Protein AF-0000000072477687 (afdb_homodimer)

InterPro domains:
  IPR013926 CGI121/TPRKB [PF08617] (35-185)
  IPR013926 CGI121/TPRKB [PTHR15840] (6-182)
  IPR036504 CGI121/TPRKB superfamily [G3DSA:3.30.2380.10] (5-187)
  IPR036504 CGI121/TPRKB superfamily [SSF143870] (11-162)

Secondary structure (DSSP, 8-state):
--SEEEEE-TT-TTEEEEEEEE-S--HHHHHHHHHHHHTT----EEEESTT---HHHHHHHHHHHHHHHHHT---SSSHHHHHHHHHSSSS-HHHHHHHHB--TT---EEEEEEEETTS-HHHHHHHHHHHTTTPPPB---HHHHHHHS-HHHHHHHHTGGGSTT--S--HHHHHHHHHHHHHHHH-/--SEEEEE-TT-TTEEEEEEEE-S--HHHHHHHHHHHHTT----EEEESTT---HHHHHHHHHHHHHHHHHT---SSSHHHHHHHHHSSSS-HHHHHHHHB--TT---EEEEEEEETTS-HHHHHHHHHHHTTTPPPB---HHHHHHHS-HHHHHHHHTGGGSTT--S--HHHHHHHHHHHHHHHH-

Foldseek 3Di:
DALWDKDADPVARQKIKIKFKDAQQALVLLVQLLVCVVVVVDLKQKWFLQQQLFPVLLVQLLVVLVVCVVVVNQDDPGSNLSSLCLLALANDSVVSCVHIPGDSVGRMMMIMDMDGHPDDPVVVLVVVCVSRPNGGTHHDDGNVSNVNYPVVVNCVRLVCVPVPPDPVPDSVVSSVSSNVSNVVRVD/DALWDKDADPVARQKIKIKFKDAQQALVLLVQLLVCVVVVVDLKQKWFLQQQLFPVLLVQLLVVLVVCVVVVNQDDPGSNLSSLCLLALANDSVVSCVHIPGDSVGRMMMIMDMDGHPDDPVVVLVVVCVSRVNGGTHHDDGNVSNVNYPVVVNCVRLVCVPVPPDPPPDSVVSSVSSNVSNVVRVD

Solvent-accessible surface area (backbone atoms only — not comparable to full-atom values): 20167 Å² total; per-residue (Å²): 126,72,42,52,46,76,48,77,37,87,92,44,70,52,39,38,35,41,37,36,33,34,66,80,48,52,59,71,42,49,52,51,34,48,52,38,51,74,70,60,75,54,75,58,25,59,26,32,42,50,73,38,47,36,63,63,52,52,50,49,13,49,50,51,34,52,50,24,55,75,69,71,60,58,84,46,95,43,70,33,53,26,28,34,32,47,65,27,42,46,86,47,53,68,58,16,43,67,68,33,31,69,52,81,89,47,40,35,38,37,39,37,38,81,38,48,71,90,58,59,70,67,59,50,52,52,51,53,22,54,54,49,73,60,47,70,54,36,71,85,49,65,70,53,28,48,72,60,24,42,61,71,57,41,35,60,73,50,52,46,80,73,52,82,85,65,71,77,84,31,62,67,57,50,42,40,50,49,50,26,32,24,37,70,55,56,101,126,73,42,52,44,78,47,75,36,88,92,44,70,53,39,36,36,41,38,36,32,34,66,81,48,52,58,69,41,51,52,52,33,47,51,37,52,74,69,58,74,53,74,57,24,58,26,34,42,49,71,39,49,35,65,63,53,52,50,49,13,49,49,51,36,53,51,23,55,76,68,69,60,58,85,45,95,43,73,33,54,25,29,34,31,48,66,28,41,47,86,48,53,69,59,18,44,67,69,33,30,69,49,82,89,46,40,35,37,37,36,38,38,80,36,47,71,89,58,61,68,67,60,51,52,52,52,52,22,55,54,50,72,61,49,72,55,37,72,86,51,63,70,54,26,47,73,61,25,42,62,71,58,41,35,58,72,50,52,46,78,74,54,81,85,65,72,76,84,32,62,68,56,49,42,40,49,49,51,24,34,22,37,69,53,56,103

Sequence (374 aa):
MPPYLTLRFPQYPQWTAVVAKFTSVPSSVLEQATQRVFAGETTLGVLNTTLLVSTRQLEYAIYKTVQNEEFGTRKAKTLATEIFANLSPDKNIGEALRRFGLNTDCDQVVTVALVREGDSVDDQYQKMAELLGGLQPVEIVESEWWSHADMKKVRKVYKLNDAVGLDYDDQKKVTDLVIGACIMRTAMPPYLTLRFPQYPQWTAVVAKFTSVPSSVLEQATQRVFAGETTLGVLNTTLLVSTRQLEYAIYKTVQNEEFGTRKAKTLATEIFANLSPDKNIGEALRRFGLNTDCDQVVTVALVREGDSVDDQYQKMAELLGGLQPVEIVESEWWSHADMKKVRKVYKLNDAVGLDYDDQKKVTDLVIGACIMRTA

Nearest PDB structures (foldseek):
  4xah-assembly1_A  TM=8.873E-01  e=4.509E-13  Saccharomyces cerevisiae S288C
  4ww9-assembly1_B  TM=8.741E-01  e=9.519E-13  Saccharomyces cerevisiae S288C
  4ww7-assembly1_B  TM=8.770E-01  e=1.791E-12  Saccharomyces cerevisiae S288C
  7sza-assembly1_B  TM=8.337E-01  e=6.343E-12  Homo sapiens
  8k20-assembly1_C  TM=8.660E-01  e=2.362E-09  Arabidopsis thaliana

Organism: Diutina rugosa (NCBI:txid5481)

Radius of gyration: 21.09 Å; Cα contacts (8 Å, |Δi|>4): 617; chains: 2; bounding box: 38×62×48 Å

Structure (mmCIF, N/CA/C/O backbone):
data_AF-0000000072477687-model_v1
#
loop_
_entity.id
_entity.type
_entity.pdbx_description
1 polymer 'EKC/KEOPS complex subunit CGI121'
#
loop_
_atom_site.group_PDB
_atom_site.id
_atom_site.type_symbol
_atom_site.label_atom_id
_atom_site.label_alt_id
_atom_site.label_comp_id
_atom_site.label_asym_id
_atom_site.label_entity_id
_atom_site.label_seq_id
_atom_site.pdbx_PDB_ins_code
_atom_site.Cartn_x
_atom_site.Cartn_y
_atom_site.Cartn_z
_atom_site.occupancy
_atom_site.B_iso_or_equiv
_atom_site.auth_seq_id
_atom_site.auth_comp_id
_atom_site.auth_asym_id
_atom_site.auth_atom_id
_atom_site.pdbx_PDB_model_num
ATOM 1 N N . MET A 1 1 ? -6.07 -0.128 23.734 1 51.12 1 MET A N 1
ATOM 2 C CA . MET A 1 1 ? -5.094 -0.038 22.656 1 51.12 1 MET A CA 1
ATOM 3 C C . MET A 1 1 ? -4.707 1.413 22.391 1 51.12 1 MET A C 1
ATOM 5 O O . MET A 1 1 ? -5.523 2.32 22.562 1 51.12 1 MET A O 1
ATOM 9 N N . PRO A 1 2 ? -3.441 1.653 22.422 1 66.69 2 PRO A N 1
ATOM 10 C CA . PRO A 1 2 ? -3.07 3.064 22.297 1 66.69 2 PRO A CA 1
ATOM 11 C C . PRO A 1 2 ? -3.672 3.729 21.062 1 66.69 2 PRO A C 1
ATOM 13 O O . PRO A 1 2 ? -3.832 3.08 20.031 1 66.69 2 PRO A O 1
ATOM 16 N N . PRO A 1 3 ? -4.211 4.91 21.266 1 84.12 3 PRO A N 1
ATOM 17 C CA . PRO A 1 3 ? -4.934 5.613 20.203 1 84.12 3 PRO A CA 1
ATOM 18 C C . PRO A 1 3 ? -4.023 6.059 19.062 1 84.12 3 PRO A C 1
ATOM 20 O O . PRO A 1 3 ? -4.062 7.219 18.656 1 84.12 3 PRO A O 1
ATOM 23 N N . TYR A 1 4 ? -2.949 5.145 18.828 1 86.94 4 TYR A N 1
ATOM 24 C CA . TYR A 1 4 ? -2.104 5.418 17.672 1 86.94 4 TYR A CA 1
ATOM 25 C C . TYR A 1 4 ? -1.936 4.168 16.812 1 86.94 4 TYR A C 1
ATOM 27 O O . TYR A 1 4 ? -2.248 3.059 17.25 1 86.94 4 TYR A O 1
ATOM 35 N N . LEU A 1 5 ? -1.587 4.453 15.586 1 89.81 5 LEU A N 1
ATOM 36 C CA . LEU A 1 5 ? -1.389 3.387 14.609 1 89.81 5 LEU A CA 1
ATOM 37 C C . LEU A 1 5 ? 0.097 3.123 14.383 1 89.81 5 LEU A C 1
ATOM 39 O O . LEU A 1 5 ? 0.887 4.062 14.266 1 89.81 5 LEU A O 1
ATOM 43 N N . THR A 1 6 ? 0.465 1.85 14.492 1 89.69 6 THR A N 1
ATOM 44 C CA . THR A 1 6 ? 1.83 1.458 14.156 1 89.69 6 THR A CA 1
ATOM 45 C C . THR A 1 6 ? 1.875 0.744 12.805 1 89.69 6 THR A C 1
ATOM 47 O O . THR A 1 6 ? 1.135 -0.215 12.586 1 89.69 6 THR A O 1
ATOM 50 N N . LEU A 1 7 ? 2.664 1.245 11.898 1 91.19 7 LEU A N 1
ATOM 51 C CA . LEU A 1 7 ? 2.84 0.661 10.57 1 91.19 7 LEU A CA 1
ATOM 52 C C . LEU A 1 7 ? 4.199 -0.021 10.453 1 91.19 7 LEU A C 1
ATOM 54 O O . LEU A 1 7 ? 5.219 0.547 10.852 1 91.19 7 LEU A O 1
ATOM 58 N N . ARG A 1 8 ? 4.148 -1.227 9.984 1 88.12 8 ARG A N 1
ATOM 59 C CA . ARG A 1 8 ? 5.359 -1.987 9.703 1 88.12 8 ARG A CA 1
ATOM 60 C C . ARG A 1 8 ? 5.477 -2.299 8.211 1 88.12 8 ARG A C 1
ATOM 62 O O . ARG A 1 8 ? 4.465 -2.363 7.504 1 88.12 8 ARG A O 1
ATOM 69 N N . PHE A 1 9 ? 6.691 -2.447 7.77 1 88.25 9 PHE A N 1
ATOM 70 C CA . PHE A 1 9 ? 6.98 -2.66 6.359 1 88.25 9 PHE A CA 1
ATOM 71 C C . PHE A 1 9 ? 7.801 -3.93 6.16 1 88.25 9 PHE A C 1
ATOM 73 O O . PHE A 1 9 ? 9.008 -3.941 6.414 1 88.25 9 PHE A O 1
ATOM 80 N N . PRO A 1 10 ? 7.203 -4.938 5.656 1 82.44 10 PRO A N 1
ATOM 81 C CA . PRO A 1 10 ? 7.906 -6.211 5.492 1 82.44 10 PRO A CA 1
ATOM 82 C C . PRO A 1 10 ? 9.211 -6.07 4.711 1 82.44 10 PRO A C 1
ATOM 84 O O . PRO A 1 10 ? 10.188 -6.758 5.008 1 82.44 10 PRO A O 1
ATOM 87 N N . GLN A 1 11 ? 9.266 -5.223 3.717 1 84.62 11 GLN A N 1
ATOM 88 C CA . GLN A 1 11 ? 10.453 -5.047 2.883 1 84.62 11 GLN A CA 1
ATOM 89 C C . GLN A 1 11 ? 11.516 -4.227 3.605 1 84.62 11 GLN A C 1
ATOM 91 O O . GLN A 1 11 ? 12.688 -4.254 3.229 1 84.62 11 GLN A O 1
ATOM 96 N N . TYR A 1 12 ? 11.078 -3.506 4.566 1 90.5 12 TYR A N 1
ATOM 97 C CA . TYR A 1 12 ? 11.984 -2.652 5.332 1 90.5 12 TYR A CA 1
ATOM 98 C C . TYR A 1 12 ? 11.727 -2.795 6.828 1 90.5 12 TYR A C 1
ATOM 100 O O . TYR A 1 12 ? 11.344 -1.832 7.492 1 90.5 12 TYR A O 1
ATOM 108 N N . PRO A 1 13 ? 12.094 -3.947 7.406 1 88 13 PRO A N 1
ATOM 109 C CA . PRO A 1 13 ? 11.719 -4.266 8.781 1 88 13 PRO A CA 1
ATOM 110 C C . PRO A 1 13 ? 12.43 -3.377 9.805 1 88 13 PRO A C 1
ATOM 112 O O . PRO A 1 13 ? 12.039 -3.338 10.977 1 88 13 PRO A O 1
ATOM 115 N N . GLN A 1 14 ? 13.469 -2.686 9.375 1 92.88 14 GLN A N 1
ATOM 116 C CA . GLN A 1 14 ? 14.203 -1.819 10.297 1 92.88 14 GLN A CA 1
ATOM 117 C C . GLN A 1 14 ? 13.43 -0.526 10.555 1 92.88 14 GLN A C 1
ATOM 119 O O . GLN A 1 14 ? 13.781 0.235 11.461 1 92.88 14 GLN A O 1
ATOM 124 N N . TRP A 1 15 ? 12.422 -0.307 9.773 1 93.5 15 TRP A N 1
ATOM 125 C CA . TRP A 1 15 ? 11.648 0.923 9.914 1 93.5 15 TRP A CA 1
ATOM 126 C C . TRP A 1 15 ? 10.289 0.641 10.531 1 93.5 15 TRP A C 1
ATOM 128 O O . TRP A 1 15 ? 9.672 -0.388 10.242 1 93.5 15 TRP A O 1
ATOM 138 N N . THR A 1 16 ? 9.852 1.52 11.359 1 93.44 16 THR A N 1
ATOM 139 C CA . THR A 1 16 ? 8.5 1.546 11.914 1 93.44 16 THR A CA 1
ATOM 140 C C . THR A 1 16 ? 7.93 2.961 11.875 1 93.44 16 THR A C 1
ATOM 142 O O . THR A 1 16 ? 8.648 3.93 12.148 1 93.44 16 THR A O 1
ATOM 145 N N . ALA A 1 17 ? 6.688 3.068 11.5 1 95.12 17 ALA A N 1
ATOM 146 C CA . ALA A 1 17 ? 6.027 4.371 11.539 1 95.12 17 ALA A CA 1
ATOM 147 C C . ALA A 1 17 ? 4.938 4.402 12.609 1 95.12 17 ALA A C 1
ATOM 149 O O . ALA A 1 17 ? 4.195 3.434 12.773 1 95.12 17 ALA A O 1
ATOM 150 N N . VAL A 1 18 ? 4.934 5.438 13.367 1 94.38 18 VAL A N 1
ATOM 151 C CA . VAL A 1 18 ? 3.879 5.68 14.344 1 94.38 18 VAL A CA 1
ATOM 152 C C . VAL A 1 18 ? 3.021 6.859 13.898 1 94.38 18 VAL A C 1
ATOM 154 O O . VAL A 1 18 ? 3.541 7.941 13.617 1 94.38 18 VAL A O 1
ATOM 157 N N . VAL A 1 19 ? 1.708 6.629 13.805 1 95.81 19 VAL A N 1
ATOM 158 C CA . VAL A 1 19 ? 0.776 7.648 13.328 1 95.81 19 VAL A CA 1
ATOM 159 C C . VAL A 1 19 ? -0.26 7.945 14.414 1 95.81 19 VAL A C 1
ATOM 161 O O . VAL A 1 19 ? -0.881 7.031 14.953 1 95.81 19 VAL A O 1
ATOM 164 N N . ALA A 1 20 ? -0.392 9.195 14.742 1 96.12 20 ALA A N 1
ATOM 165 C CA . ALA A 1 20 ? -1.406 9.625 15.703 1 96.12 20 ALA A CA 1
ATOM 166 C C . ALA A 1 20 ? -2.258 10.758 15.141 1 96.12 20 ALA A C 1
ATOM 168 O O . ALA A 1 20 ? -1.779 11.562 14.336 1 96.12 20 ALA A O 1
ATOM 169 N N . LYS A 1 21 ? -3.492 10.75 15.578 1 96.56 21 LYS A N 1
ATOM 170 C CA . LYS A 1 21 ? -4.434 11.781 15.148 1 96.56 21 LYS A CA 1
ATOM 171 C C . LYS A 1 21 ? -4.914 12.609 16.328 1 96.56 21 LYS A C 1
ATOM 173 O O . LYS A 1 21 ? -5.176 12.078 17.406 1 96.56 21 LYS A O 1
ATOM 178 N N . PHE A 1 22 ? -4.984 13.914 16.141 1 96.56 22 PHE A N 1
ATOM 179 C CA . PHE A 1 22 ? -5.484 14.867 17.125 1 96.56 22 PHE A CA 1
ATOM 180 C C . PHE A 1 22 ? -6.609 15.711 16.531 1 96.56 22 PHE A C 1
ATOM 182 O O . PHE A 1 22 ? -6.539 16.141 15.383 1 96.56 22 PHE A O 1
ATOM 189 N N . THR A 1 23 ? -7.613 15.844 17.312 1 95.56 23 THR A N 1
ATOM 190 C CA . THR A 1 23 ? -8.734 16.672 16.859 1 95.56 23 THR A CA 1
ATOM 191 C C . THR A 1 23 ? -8.969 17.828 17.828 1 95.56 23 THR A C 1
ATOM 193 O O . THR A 1 23 ? -8.469 17.828 18.953 1 95.56 23 THR A O 1
ATOM 196 N N . SER A 1 24 ? -9.609 18.875 17.297 1 95.88 24 SER A N 1
ATOM 197 C CA . SER A 1 24 ? -9.961 20.062 18.078 1 95.88 24 SER A CA 1
ATOM 198 C C . SER A 1 24 ? -8.727 20.719 18.672 1 95.88 24 SER A C 1
ATOM 200 O O . SER A 1 24 ? -8.703 21.047 19.859 1 95.88 24 SER A O 1
ATOM 202 N N . VAL A 1 25 ? -7.734 20.797 17.891 1 97.19 25 VAL A N 1
ATOM 203 C CA . VAL A 1 25 ? -6.5 21.438 18.344 1 97.19 25 VAL A CA 1
ATOM 204 C C . VAL A 1 25 ? -6.668 22.969 18.312 1 97.19 25 VAL A C 1
ATOM 206 O O . VAL A 1 25 ? -7.016 23.547 17.281 1 97.19 25 VAL A O 1
ATOM 209 N N . PRO A 1 26 ? -6.391 23.547 19.422 1 96.69 26 PRO A N 1
ATOM 210 C CA . PRO A 1 26 ? -6.547 25 19.453 1 96.69 26 PRO A CA 1
ATOM 211 C C . PRO A 1 26 ? -5.582 25.719 18.516 1 96.69 26 PRO A C 1
ATOM 213 O O . PRO A 1 26 ? -4.461 25.25 18.297 1 96.69 26 PRO A O 1
ATOM 216 N N . SER A 1 27 ? -5.996 26.891 18.031 1 95.69 27 SER A N 1
ATOM 217 C CA . SER A 1 27 ? -5.203 27.656 17.094 1 95.69 27 SER A CA 1
ATOM 218 C C . SER A 1 27 ? -3.854 28.047 17.688 1 95.69 27 SER A C 1
ATOM 220 O O . SER A 1 27 ? -2.844 28.094 16.984 1 95.69 27 SER A O 1
ATOM 222 N N . SER A 1 28 ? -3.848 28.328 18.938 1 95.81 28 SER A N 1
ATOM 223 C CA . SER A 1 28 ? -2.605 28.719 19.594 1 95.81 28 SER A CA 1
ATOM 224 C C . SER A 1 28 ? -1.596 27.578 19.578 1 95.81 28 SER A C 1
ATOM 226 O O . SER A 1 28 ? -0.399 27.797 19.391 1 95.81 28 SER A O 1
ATOM 228 N N . VAL A 1 29 ? -2.072 26.406 19.766 1 96.62 29 VAL A N 1
ATOM 229 C CA . VAL A 1 29 ? -1.218 25.234 19.766 1 96.62 29 VAL A CA 1
ATOM 230 C C . VAL A 1 29 ? -0.709 24.969 18.344 1 96.62 29 VAL A C 1
ATOM 232 O O . VAL A 1 29 ? 0.467 24.656 18.141 1 96.62 29 VAL A O 1
ATOM 235 N N . LEU A 1 30 ? -1.548 25.141 17.391 1 96.5 30 LEU A N 1
ATOM 236 C CA . LEU A 1 30 ? -1.168 24.969 15.984 1 96.5 30 LEU A CA 1
ATOM 237 C C . LEU A 1 30 ? -0.055 25.938 15.602 1 96.5 30 LEU A C 1
ATOM 239 O O . LEU A 1 30 ? 0.905 25.547 14.93 1 96.5 30 LEU A O 1
ATOM 243 N N . GLU A 1 31 ? -0.212 27.125 16.016 1 95.31 31 GLU A N 1
ATOM 244 C CA . GLU A 1 31 ? 0.791 28.141 15.719 1 95.31 31 GLU A CA 1
ATOM 245 C C . GLU A 1 31 ? 2.137 27.797 16.344 1 95.31 31 GLU A C 1
ATOM 247 O O . GLU A 1 31 ? 3.18 27.922 15.703 1 95.31 31 GLU A O 1
ATOM 252 N N . GLN A 1 32 ? 2.041 27.453 17.547 1 95.38 32 GLN A N 1
ATOM 253 C CA . GLN A 1 32 ? 3.268 27.078 18.25 1 95.38 32 GLN A CA 1
ATOM 254 C C . GLN A 1 32 ? 3.936 25.875 17.594 1 95.38 32 GLN A C 1
ATOM 256 O O . GLN A 1 32 ? 5.156 25.859 17.406 1 95.38 32 GLN A O 1
ATOM 261 N N . ALA A 1 33 ? 3.146 24.859 17.281 1 95.62 33 ALA A N 1
ATOM 262 C CA . ALA A 1 33 ? 3.672 23.672 16.609 1 95.62 33 ALA A CA 1
ATOM 263 C C . ALA A 1 33 ? 4.309 24.031 15.273 1 95.62 33 ALA A C 1
ATOM 265 O O . ALA A 1 33 ? 5.379 23.531 14.938 1 95.62 33 ALA A O 1
ATOM 266 N N . THR A 1 34 ? 3.637 24.875 14.547 1 94.06 34 THR A N 1
ATOM 267 C CA . THR A 1 34 ? 4.145 25.312 13.25 1 94.06 34 THR A CA 1
ATOM 268 C C . THR A 1 34 ? 5.516 25.969 13.406 1 94.06 34 THR A C 1
ATOM 270 O O . THR A 1 34 ? 6.434 25.703 12.633 1 94.06 34 THR A O 1
ATOM 273 N N . GLN A 1 35 ? 5.672 26.766 14.375 1 94.06 35 GLN A N 1
ATOM 274 C CA . GLN A 1 35 ? 6.93 27.453 14.633 1 94.06 35 GLN A CA 1
ATOM 275 C C . GLN A 1 35 ? 8.039 26.453 14.984 1 94.06 35 GLN A C 1
ATOM 277 O O . GLN A 1 35 ? 9.172 26.594 14.516 1 94.06 35 GLN A O 1
ATOM 282 N N . ARG A 1 36 ? 7.703 25.547 15.742 1 93.88 36 ARG A N 1
ATOM 283 C CA . ARG A 1 36 ? 8.688 24.562 16.156 1 93.88 36 ARG A CA 1
ATOM 284 C C . ARG A 1 36 ? 9.125 23.703 14.977 1 93.88 36 ARG A C 1
ATOM 286 O O . ARG A 1 36 ? 10.305 23.359 14.859 1 93.88 36 ARG A O 1
ATOM 293 N N . VAL A 1 37 ? 8.18 23.359 14.141 1 91.62 37 VAL A N 1
ATOM 294 C CA . VAL A 1 37 ? 8.484 22.578 12.945 1 91.62 37 VAL A CA 1
ATOM 295 C C . VAL A 1 37 ? 9.398 23.375 12.023 1 91.62 37 VAL A C 1
ATOM 297 O O . VAL A 1 37 ? 10.414 22.859 11.555 1 91.62 37 VAL A O 1
ATOM 300 N N . PHE A 1 38 ? 9.047 24.562 11.859 1 89.12 38 PHE A N 1
ATOM 301 C CA . PHE A 1 38 ? 9.805 25.406 10.953 1 89.12 38 PHE A CA 1
ATOM 302 C C . PHE A 1 38 ? 11.211 25.672 11.5 1 89.12 38 PHE A C 1
ATOM 304 O O . PHE A 1 38 ? 12.164 25.797 10.734 1 89.12 38 PHE A O 1
ATOM 311 N N . ALA A 1 39 ? 11.328 25.688 12.805 1 92.62 39 ALA A N 1
ATOM 312 C CA . ALA A 1 39 ? 12.617 25.922 13.453 1 92.62 39 ALA A CA 1
ATOM 313 C C . ALA A 1 39 ? 13.469 24.656 13.438 1 92.62 39 ALA A C 1
ATOM 315 O O . ALA A 1 39 ? 14.633 24.672 13.844 1 92.62 39 ALA A O 1
ATOM 316 N N . GLY A 1 40 ? 12.844 23.578 13.016 1 91 40 GLY A N 1
ATOM 317 C CA . GLY A 1 40 ? 13.586 22.328 12.945 1 91 40 GLY A CA 1
ATOM 318 C C . GLY A 1 40 ? 13.727 21.656 14.289 1 91 40 GLY A C 1
ATOM 319 O O . GLY A 1 40 ? 14.664 20.875 14.508 1 91 40 GLY A O 1
ATOM 320 N N . GLU A 1 41 ? 12.789 21.875 15.164 1 92.25 41 GLU A N 1
ATOM 321 C CA . GLU A 1 41 ? 12.891 21.359 16.531 1 92.25 41 GLU A CA 1
ATOM 322 C C . GLU A 1 41 ? 12.328 19.938 16.609 1 92.25 41 GLU A C 1
ATOM 324 O O . GLU A 1 41 ? 12.375 19.312 17.672 1 92.25 41 GLU A O 1
ATOM 329 N N . THR A 1 42 ? 11.805 19.453 15.562 1 93.19 42 THR A N 1
ATOM 330 C CA . THR A 1 42 ? 11.227 18.125 15.594 1 93.19 42 THR A CA 1
ATOM 331 C C . THR A 1 42 ? 11.453 17.391 14.273 1 93.19 42 THR A C 1
ATOM 333 O O . THR A 1 42 ? 11.617 18.031 13.227 1 93.19 42 THR A O 1
ATOM 336 N N . THR A 1 43 ? 11.461 16.062 14.359 1 91.81 43 THR A N 1
ATOM 337 C CA . THR A 1 43 ? 11.57 15.234 13.164 1 91.81 43 THR A CA 1
ATOM 338 C C . THR A 1 43 ? 10.211 14.656 12.781 1 91.81 43 THR A C 1
ATOM 340 O O . THR A 1 43 ? 10.102 13.93 11.797 1 91.81 43 THR A O 1
ATOM 343 N N . LEU A 1 44 ? 9.234 15.031 13.523 1 95.56 44 LEU A N 1
ATOM 344 C CA . LEU A 1 44 ? 7.883 14.523 13.297 1 95.56 44 LEU A CA 1
ATOM 345 C C . LEU A 1 44 ? 7.262 15.18 12.062 1 95.56 44 LEU A C 1
ATOM 347 O O . LEU A 1 44 ? 7.449 16.375 11.828 1 95.56 44 LEU A O 1
ATOM 351 N N . GLY A 1 45 ? 6.645 14.312 11.25 1 96.5 45 GLY A N 1
ATOM 352 C CA . GLY A 1 45 ? 5.703 14.891 10.305 1 96.5 45 GLY A CA 1
ATOM 353 C C . GLY A 1 45 ? 4.406 15.328 10.945 1 96.5 45 GLY A C 1
ATOM 354 O O . GLY A 1 45 ? 3.779 14.57 11.688 1 96.5 45 GLY A O 1
ATOM 355 N N . VAL A 1 46 ? 4.055 16.609 10.789 1 97.06 46 VAL A N 1
ATOM 356 C CA . VAL A 1 46 ? 2.818 17.141 11.344 1 97.06 46 VAL A CA 1
ATOM 357 C C . VAL A 1 46 ? 1.96 17.719 10.219 1 97.06 46 VAL A C 1
ATOM 359 O O . VAL A 1 46 ? 2.299 18.766 9.641 1 97.06 46 VAL A O 1
ATOM 362 N N . LEU A 1 47 ? 0.838 17.016 10 1 97.56 47 LEU A N 1
ATOM 363 C CA . LEU A 1 47 ? 0.037 17.297 8.812 1 97.56 47 LEU A CA 1
ATOM 364 C C . LEU A 1 47 ? -1.369 17.75 9.203 1 97.56 47 LEU A C 1
ATOM 366 O O . LEU A 1 47 ? -1.933 17.25 10.18 1 97.56 47 LEU A O 1
ATOM 370 N N . ASN A 1 48 ? -1.917 18.672 8.406 1 97.19 48 ASN A N 1
ATOM 371 C CA . ASN A 1 48 ? -3.365 18.828 8.477 1 97.19 48 ASN A CA 1
ATOM 372 C C . ASN A 1 48 ? -4.09 17.703 7.727 1 97.19 48 ASN A C 1
ATOM 374 O O . ASN A 1 48 ? -3.463 16.938 7 1 97.19 48 ASN A O 1
ATOM 378 N N . THR A 1 49 ? -5.363 17.594 7.875 1 97.31 49 THR A N 1
ATOM 379 C CA . THR A 1 49 ? -6.066 16.422 7.355 1 97.31 49 THR A CA 1
ATOM 380 C C . THR A 1 49 ? -6.988 16.812 6.207 1 97.31 49 THR A C 1
ATOM 382 O O . THR A 1 49 ? -7.805 16.016 5.754 1 97.31 49 THR A O 1
ATOM 385 N N . THR A 1 50 ? -6.871 18.016 5.691 1 97.06 50 THR A N 1
ATOM 386 C CA . THR A 1 50 ? -7.801 18.578 4.715 1 97.06 50 THR A CA 1
ATOM 387 C C . THR A 1 50 ? -7.836 17.719 3.451 1 97.06 50 THR A C 1
ATOM 389 O O . THR A 1 50 ? -8.891 17.531 2.852 1 97.06 50 THR A O 1
ATOM 392 N N . LEU A 1 51 ? -6.676 17.172 3.092 1 97.44 51 LEU A N 1
ATOM 393 C CA . LEU A 1 51 ? -6.594 16.438 1.827 1 97.44 51 LEU A CA 1
ATOM 394 C C . LEU A 1 51 ? -6.402 14.953 2.066 1 97.44 51 LEU A C 1
ATOM 396 O O . LEU A 1 51 ? -6.117 14.195 1.131 1 97.44 51 LEU A O 1
ATOM 400 N N . LEU A 1 52 ? -6.496 14.516 3.281 1 97.31 52 LEU A N 1
ATOM 401 C CA . LEU A 1 52 ? -6.352 13.102 3.594 1 97.31 52 LEU A CA 1
ATOM 402 C C . LEU A 1 52 ? -7.707 12.398 3.572 1 97.31 52 LEU A C 1
ATOM 404 O O . LEU A 1 52 ? -8.586 12.719 4.371 1 97.31 52 LEU A O 1
ATOM 408 N N . VAL A 1 53 ? -7.832 11.375 2.727 1 95.69 53 VAL A N 1
ATOM 409 C CA . VAL A 1 53 ? -9.141 10.766 2.533 1 95.69 53 VAL A CA 1
ATOM 410 C C . VAL A 1 53 ? -9.156 9.367 3.148 1 95.69 53 VAL A C 1
ATOM 412 O O . VAL A 1 53 ? -10.219 8.75 3.275 1 95.69 53 VAL A O 1
ATOM 415 N N . SER A 1 54 ? -7.992 8.852 3.531 1 94.38 54 SER A N 1
ATOM 416 C CA . SER A 1 54 ? -7.938 7.496 4.07 1 94.38 54 SER A CA 1
ATOM 417 C C . SER A 1 54 ? -6.598 7.219 4.742 1 94.38 54 SER A C 1
ATOM 419 O O . SER A 1 54 ? -5.617 7.918 4.488 1 94.38 54 SER A O 1
ATOM 421 N N . THR A 1 55 ? -6.59 6.266 5.562 1 93.88 55 THR A N 1
ATOM 422 C CA . THR A 1 55 ? -5.355 5.781 6.164 1 93.88 55 THR A CA 1
ATOM 423 C C . THR A 1 55 ? -4.414 5.227 5.098 1 93.88 55 THR A C 1
ATOM 425 O O . THR A 1 55 ? -3.197 5.398 5.188 1 93.88 55 THR A O 1
ATOM 428 N N . ARG A 1 56 ? -4.957 4.617 4.117 1 92.56 56 ARG A N 1
ATOM 429 C CA . ARG A 1 56 ? -4.18 4.004 3.047 1 92.56 56 ARG A CA 1
ATOM 430 C C . ARG A 1 56 ? -3.365 5.047 2.291 1 92.56 56 ARG A C 1
ATOM 432 O O . ARG A 1 56 ? -2.234 4.781 1.878 1 92.56 56 ARG A O 1
ATOM 439 N N . GLN A 1 57 ? -3.943 6.16 2.072 1 95.31 57 GLN A N 1
ATOM 440 C CA . GLN A 1 57 ? -3.23 7.262 1.437 1 95.31 57 GLN A CA 1
ATOM 441 C C . GLN A 1 57 ? -1.971 7.625 2.217 1 95.31 57 GLN A C 1
ATOM 443 O O . GLN A 1 57 ? -0.897 7.785 1.632 1 95.31 57 GLN A O 1
ATOM 448 N N . LEU A 1 58 ? -2.148 7.73 3.471 1 96.31 58 LEU A N 1
ATOM 449 C CA . LEU A 1 58 ? -1.036 8.047 4.359 1 96.31 58 LEU A CA 1
ATOM 450 C C . LEU A 1 58 ? 0.003 6.93 4.348 1 96.31 58 LEU A C 1
ATOM 452 O O . LEU A 1 58 ? 1.205 7.195 4.277 1 96.31 58 LEU A O 1
ATOM 456 N N . GLU A 1 59 ? -0.485 5.707 4.426 1 94.62 59 GLU A N 1
ATOM 457 C CA . GLU A 1 59 ? 0.402 4.547 4.418 1 94.62 59 GLU A CA 1
ATOM 458 C C . GLU A 1 59 ? 1.269 4.527 3.16 1 94.62 59 GLU A C 1
ATOM 460 O O . GLU A 1 59 ? 2.455 4.203 3.225 1 94.62 59 GLU A O 1
ATOM 465 N N . TYR A 1 60 ? 0.646 4.836 2.104 1 94 60 TYR A N 1
ATOM 466 C CA . TYR A 1 60 ? 1.382 4.875 0.844 1 94 60 TYR A CA 1
ATOM 467 C C . TYR A 1 60 ? 2.529 5.875 0.916 1 94 60 TYR A C 1
ATOM 469 O O . TYR A 1 60 ? 3.668 5.547 0.576 1 94 60 TYR A O 1
ATOM 477 N N . ALA A 1 61 ? 2.213 7.098 1.274 1 96.56 61 ALA A N 1
ATOM 478 C CA . ALA A 1 61 ? 3.215 8.156 1.32 1 96.56 61 ALA A CA 1
ATOM 479 C C . ALA A 1 61 ? 4.348 7.805 2.279 1 96.56 61 ALA A C 1
ATOM 481 O O . ALA A 1 61 ? 5.52 8.047 1.982 1 96.56 61 ALA A O 1
ATOM 482 N N . ILE A 1 62 ? 4.016 7.227 3.42 1 96.88 62 ILE A N 1
ATOM 483 C CA . ILE A 1 62 ? 5 6.836 4.422 1 96.88 62 ILE A CA 1
ATOM 484 C C . ILE A 1 62 ? 5.898 5.734 3.859 1 96.88 62 ILE A C 1
ATOM 486 O O . ILE A 1 62 ? 7.121 5.789 3.994 1 96.88 62 ILE A O 1
ATOM 490 N N . TYR A 1 63 ? 5.293 4.797 3.211 1 93.94 63 TYR A N 1
ATOM 491 C CA . TYR A 1 63 ? 6.059 3.713 2.605 1 93.94 63 TYR A CA 1
ATOM 492 C C . TYR A 1 63 ? 7.047 4.25 1.577 1 93.94 63 TYR A C 1
ATOM 494 O O . TYR A 1 63 ? 8.219 3.863 1.566 1 93.94 63 TYR A O 1
ATOM 502 N N . LYS A 1 64 ? 6.539 5.039 0.708 1 93.62 64 LYS A N 1
ATOM 503 C CA . LYS A 1 64 ? 7.387 5.625 -0.323 1 93.62 64 LYS A CA 1
ATOM 504 C C . LYS A 1 64 ? 8.555 6.395 0.296 1 93.62 64 LYS A C 1
ATOM 506 O O . LYS A 1 64 ? 9.664 6.391 -0.242 1 93.62 64 LYS A O 1
ATOM 511 N N . THR A 1 65 ? 8.273 7.07 1.328 1 96.38 65 THR A N 1
ATOM 512 C CA . THR A 1 65 ? 9.312 7.82 2.027 1 96.38 65 THR A CA 1
ATOM 513 C C . THR A 1 65 ? 10.398 6.883 2.555 1 96.38 65 THR A C 1
ATOM 515 O O . THR A 1 65 ? 11.586 7.133 2.357 1 96.38 65 THR A O 1
ATOM 518 N N . VAL A 1 66 ? 9.984 5.828 3.184 1 95 66 VAL A N 1
ATOM 519 C CA . VAL A 1 66 ? 10.922 4.832 3.695 1 95 66 VAL A CA 1
ATOM 520 C C . VAL A 1 66 ? 11.727 4.242 2.541 1 95 66 VAL A C 1
ATOM 522 O O . VAL A 1 66 ? 12.945 4.105 2.639 1 95 66 VAL A O 1
ATOM 525 N N . GLN A 1 67 ? 11.055 3.918 1.529 1 92.19 67 GLN A N 1
ATOM 526 C CA . GLN A 1 67 ? 11.703 3.365 0.345 1 92.19 67 GLN A CA 1
ATOM 527 C C . GLN A 1 67 ? 12.75 4.328 -0.207 1 92.19 67 GLN A C 1
ATOM 529 O O . GLN A 1 67 ? 13.891 3.936 -0.466 1 92.19 67 GLN A O 1
ATOM 534 N N . ASN A 1 68 ? 12.352 5.59 -0.421 1 93.31 68 ASN A N 1
ATOM 535 C CA . ASN A 1 68 ? 13.273 6.602 -0.925 1 93.31 68 ASN A CA 1
ATOM 536 C C . ASN A 1 68 ? 14.492 6.758 -0.015 1 93.31 68 ASN A C 1
ATOM 538 O O . ASN A 1 68 ? 15.609 6.945 -0.494 1 93.31 68 ASN A O 1
ATOM 542 N N . GLU A 1 69 ? 14.219 6.684 1.247 1 94.69 69 GLU A N 1
ATOM 543 C CA . GLU A 1 69 ? 15.312 6.781 2.209 1 94.69 69 GLU A CA 1
ATOM 544 C C . GLU A 1 69 ? 16.281 5.609 2.068 1 94.69 69 GLU A C 1
ATOM 546 O O . GLU A 1 69 ? 17.5 5.801 2.035 1 94.69 69 GLU A O 1
ATOM 551 N N . GLU A 1 70 ? 15.773 4.43 1.93 1 90.81 70 GLU A N 1
ATOM 552 C CA . GLU A 1 70 ? 16.578 3.217 1.855 1 90.81 70 GLU A CA 1
ATOM 553 C C . GLU A 1 70 ? 17.391 3.164 0.558 1 90.81 70 GLU A C 1
ATOM 555 O O . GLU A 1 70 ? 18.5 2.641 0.53 1 90.81 70 GLU A O 1
ATOM 560 N N . PHE A 1 71 ? 16.875 3.76 -0.451 1 88.5 71 PHE A N 1
ATOM 561 C CA . PHE A 1 71 ? 17.531 3.711 -1.749 1 88.5 71 PHE A CA 1
ATOM 562 C C . PHE A 1 71 ? 18.359 4.977 -1.989 1 88.5 71 PHE A C 1
ATOM 564 O O . PHE A 1 71 ? 19 5.117 -3.027 1 88.5 71 PHE A O 1
ATOM 571 N N . GLY A 1 72 ? 18.312 5.855 -1.049 1 91.38 72 GLY A N 1
ATOM 572 C CA . GLY A 1 72 ? 19.078 7.094 -1.17 1 91.38 72 GLY A CA 1
ATOM 573 C C . GLY A 1 72 ? 18.531 8.023 -2.234 1 91.38 72 GLY A C 1
ATOM 574 O O . GLY A 1 72 ? 19.281 8.734 -2.898 1 91.38 72 GLY A O 1
ATOM 575 N N . THR A 1 73 ? 17.203 7.961 -2.471 1 89 73 THR A N 1
ATOM 576 C CA . THR A 1 73 ? 16.609 8.758 -3.541 1 89 73 THR A CA 1
ATOM 577 C C . THR A 1 73 ? 15.656 9.805 -2.973 1 89 73 THR A C 1
ATOM 579 O O . THR A 1 73 ? 14.797 10.328 -3.689 1 89 73 THR A O 1
ATOM 582 N N . ARG A 1 74 ? 15.75 10.047 -1.663 1 90.75 74 ARG A N 1
ATOM 583 C CA . ARG A 1 74 ? 14.906 11.07 -1.06 1 90.75 74 ARG A CA 1
ATOM 584 C C . ARG A 1 74 ? 15.109 12.422 -1.742 1 90.75 74 ARG A C 1
ATOM 586 O O . ARG A 1 74 ? 16.25 12.805 -2.047 1 90.75 74 ARG A O 1
ATOM 593 N N . LYS A 1 75 ? 14.078 13.164 -1.962 1 91.25 75 LYS A N 1
ATOM 594 C CA . LYS A 1 75 ? 14.125 14.469 -2.615 1 91.25 75 LYS A CA 1
ATOM 595 C C . LYS A 1 75 ? 14.133 15.602 -1.588 1 91.25 75 LYS A C 1
ATOM 597 O O . LYS A 1 75 ? 14.781 16.625 -1.79 1 91.25 75 LYS A O 1
ATOM 602 N N . ALA A 1 76 ? 13.398 15.406 -0.491 1 93.75 76 ALA A N 1
ATOM 603 C CA . ALA A 1 76 ? 13.273 16.453 0.523 1 93.75 76 ALA A CA 1
ATOM 604 C C . ALA A 1 76 ? 14.414 16.359 1.538 1 93.75 76 ALA A C 1
ATOM 606 O O . ALA A 1 76 ? 15.086 15.336 1.64 1 93.75 76 ALA A O 1
ATOM 607 N N . LYS A 1 77 ? 14.617 17.422 2.244 1 92.94 77 LYS A N 1
ATOM 608 C CA . LYS A 1 77 ? 15.719 17.531 3.203 1 92.94 77 LYS A CA 1
ATOM 609 C C . LYS A 1 77 ? 15.469 16.641 4.422 1 92.94 77 LYS A C 1
ATOM 611 O O . LYS A 1 77 ? 16.422 16.141 5.031 1 92.94 77 LYS A O 1
ATOM 616 N N . THR A 1 78 ? 14.273 16.531 4.832 1 94.44 78 THR A N 1
ATOM 617 C CA . THR A 1 78 ? 13.938 15.719 5.996 1 94.44 78 THR A CA 1
ATOM 618 C C . THR A 1 78 ? 12.93 14.633 5.629 1 94.44 78 THR A C 1
ATOM 620 O O . THR A 1 78 ? 12.234 14.75 4.621 1 94.44 78 THR A O 1
ATOM 623 N N . LEU A 1 79 ? 12.852 13.602 6.434 1 95.56 79 LEU A N 1
ATOM 624 C CA . LEU A 1 79 ? 11.867 12.539 6.223 1 95.56 79 LEU A CA 1
ATOM 625 C C . LEU A 1 79 ? 10.445 13.078 6.344 1 95.56 79 LEU A C 1
ATOM 627 O O . LEU A 1 79 ? 9.562 12.68 5.582 1 95.56 79 LEU A O 1
ATOM 631 N N . ALA A 1 80 ? 10.289 13.977 7.262 1 95.12 80 ALA A N 1
ATOM 632 C CA . ALA A 1 80 ? 8.977 14.602 7.434 1 95.12 80 ALA A CA 1
ATOM 633 C C . ALA A 1 80 ? 8.516 15.281 6.145 1 95.12 80 ALA A C 1
ATOM 635 O O . ALA A 1 80 ? 7.402 15.055 5.676 1 95.12 80 ALA A O 1
ATOM 636 N N . THR A 1 81 ? 9.398 16.078 5.605 1 94.94 81 THR A N 1
ATOM 637 C CA . THR A 1 81 ? 9.07 16.797 4.383 1 94.94 81 THR A CA 1
ATOM 638 C C . THR A 1 81 ? 8.883 15.844 3.215 1 94.94 81 THR A C 1
ATOM 640 O O . THR A 1 81 ? 8.055 16.078 2.336 1 94.94 81 THR A O 1
ATOM 643 N N . GLU A 1 82 ? 9.633 14.719 3.219 1 96.38 82 GLU A N 1
ATOM 644 C CA . GLU A 1 82 ? 9.5 13.711 2.178 1 96.38 82 GLU A CA 1
ATOM 645 C C . GLU A 1 82 ? 8.102 13.094 2.18 1 96.38 82 GLU A C 1
ATOM 647 O O . GLU A 1 82 ? 7.551 12.789 1.119 1 96.38 82 GLU A O 1
ATOM 652 N N . ILE A 1 83 ? 7.531 12.898 3.34 1 97.38 83 ILE A N 1
ATOM 653 C CA . ILE A 1 83 ? 6.176 12.375 3.439 1 97.38 83 ILE A CA 1
ATOM 654 C C . ILE A 1 83 ? 5.203 13.312 2.734 1 97.38 83 ILE A C 1
ATOM 656 O O . ILE A 1 83 ? 4.344 12.867 1.972 1 97.38 83 ILE A O 1
ATOM 660 N N . PHE A 1 84 ? 5.379 14.625 2.914 1 96.5 84 PHE A N 1
ATOM 661 C CA . PHE A 1 84 ? 4.527 15.609 2.268 1 96.5 84 PHE A CA 1
ATOM 662 C C . PHE A 1 84 ? 4.648 15.523 0.75 1 96.5 84 PHE A C 1
ATOM 664 O O . PHE A 1 84 ? 3.643 15.539 0.04 1 96.5 84 PHE A O 1
ATOM 671 N N . ALA A 1 85 ? 5.875 15.414 0.367 1 96.06 85 ALA A N 1
ATOM 672 C CA . ALA A 1 85 ? 6.145 15.344 -1.066 1 96.06 85 ALA A CA 1
ATOM 673 C C . ALA A 1 85 ? 5.477 14.125 -1.689 1 96.06 85 ALA A C 1
ATOM 675 O O . ALA A 1 85 ? 4.973 14.188 -2.814 1 96.06 85 ALA A O 1
ATOM 676 N N . ASN A 1 86 ? 5.395 13.055 -0.922 1 95.62 86 ASN A N 1
ATOM 677 C CA . ASN A 1 86 ? 4.855 11.805 -1.453 1 95.62 86 ASN A CA 1
ATOM 678 C C . ASN A 1 86 ? 3.334 11.758 -1.354 1 95.62 86 ASN A C 1
ATOM 680 O O . ASN A 1 86 ? 2.693 10.891 -1.946 1 95.62 86 ASN A O 1
ATOM 684 N N . LEU A 1 87 ? 2.783 12.68 -0.662 1 97.31 87 LEU A N 1
ATOM 685 C CA . LEU A 1 87 ? 1.332 12.828 -0.609 1 97.31 87 LEU A CA 1
ATOM 686 C C . LEU A 1 87 ? 0.832 13.695 -1.758 1 97.31 87 LEU A C 1
ATOM 688 O O . LEU A 1 87 ? -0.366 13.711 -2.051 1 97.31 87 LEU A O 1
ATOM 692 N N . SER A 1 88 ? 1.676 14.422 -2.281 1 95.44 88 SER A N 1
ATOM 693 C CA . SER A 1 88 ? 1.314 15.391 -3.314 1 95.44 88 SER A CA 1
ATOM 694 C C . SER A 1 88 ? 1.465 14.789 -4.707 1 95.44 88 SER A C 1
ATOM 696 O O . SER A 1 88 ? 2.414 14.047 -4.973 1 95.44 88 SER A O 1
ATOM 698 N N . PRO A 1 89 ? 0.532 15.117 -5.59 1 93.44 89 PRO A N 1
ATOM 699 C CA . PRO A 1 89 ? 0.632 14.594 -6.953 1 93.44 89 PRO A CA 1
ATOM 700 C C . PRO A 1 89 ? 1.635 15.359 -7.812 1 93.44 89 PRO A C 1
ATOM 702 O O . PRO A 1 89 ? 1.825 15.031 -8.984 1 93.44 89 PRO A O 1
ATOM 705 N N . ASP A 1 90 ? 2.266 16.312 -7.281 1 89.12 90 ASP A N 1
ATOM 706 C CA . ASP A 1 90 ? 3.273 17.062 -8.031 1 89.12 90 ASP A CA 1
ATOM 707 C C . ASP A 1 90 ? 4.625 17.016 -7.32 1 89.12 90 ASP A C 1
ATOM 709 O O . ASP A 1 90 ? 4.707 16.641 -6.148 1 89.12 90 ASP A O 1
ATOM 713 N N . LYS A 1 91 ? 5.688 17.375 -8.023 1 84.19 91 LYS A N 1
ATOM 714 C CA . LYS A 1 91 ? 7.051 17.25 -7.516 1 84.19 91 LYS A CA 1
ATOM 715 C C . LYS A 1 91 ? 7.488 18.516 -6.801 1 84.19 91 LYS A C 1
ATOM 717 O O . LYS A 1 91 ? 8.656 18.656 -6.414 1 84.19 91 LYS A O 1
ATOM 722 N N . ASN A 1 92 ? 6.602 19.391 -6.57 1 92.19 92 ASN A N 1
ATOM 723 C CA . ASN A 1 92 ? 6.906 20.656 -5.91 1 92.19 92 ASN A CA 1
ATOM 724 C C . ASN A 1 92 ? 6.766 20.547 -4.395 1 92.19 92 ASN A C 1
ATOM 726 O O . ASN A 1 92 ? 5.656 20.578 -3.863 1 92.19 92 ASN A O 1
ATOM 730 N N . ILE A 1 93 ? 7.902 20.5 -3.738 1 92.88 93 ILE A N 1
ATOM 731 C CA . ILE A 1 93 ? 7.941 20.281 -2.297 1 92.88 93 ILE A CA 1
ATOM 732 C C . ILE A 1 93 ? 7.27 21.453 -1.578 1 92.88 93 ILE A C 1
ATOM 734 O O . ILE A 1 93 ? 6.566 21.25 -0.582 1 92.88 93 ILE A O 1
ATOM 738 N N . GLY A 1 94 ? 7.5 22.672 -2.121 1 93.44 94 GLY A N 1
ATOM 739 C CA . GLY A 1 94 ? 6.848 23.828 -1.545 1 93.44 94 GLY A CA 1
ATOM 740 C C . GLY A 1 94 ? 5.332 23.734 -1.562 1 93.44 94 GLY A C 1
ATOM 741 O O . GLY A 1 94 ? 4.676 24.047 -0.564 1 93.44 94 GLY A O 1
ATOM 742 N N . GLU A 1 95 ? 4.805 23.297 -2.678 1 94.88 95 GLU A N 1
ATOM 743 C CA . GLU A 1 95 ? 3.359 23.125 -2.795 1 94.88 95 GLU A CA 1
ATOM 744 C C . GLU A 1 95 ? 2.855 22.031 -1.855 1 94.88 95 GLU A C 1
ATOM 746 O O . GLU A 1 95 ? 1.769 22.141 -1.286 1 94.88 95 GLU A O 1
ATOM 751 N N . ALA A 1 96 ? 3.645 21.016 -1.736 1 95.44 96 ALA A N 1
ATOM 752 C CA . ALA A 1 96 ? 3.281 19.938 -0.827 1 95.44 96 ALA A CA 1
ATOM 753 C C . ALA A 1 96 ? 3.154 20.438 0.607 1 95.44 96 ALA A C 1
ATOM 755 O O . ALA A 1 96 ? 2.197 20.109 1.309 1 95.44 96 ALA A O 1
ATOM 756 N N . LEU A 1 97 ? 4.113 21.281 0.988 1 93.94 97 LEU A N 1
ATOM 757 C CA . LEU A 1 97 ? 4.113 21.844 2.338 1 93.94 97 LEU A CA 1
ATOM 758 C C . LEU A 1 97 ? 2.924 22.766 2.547 1 93.94 97 LEU A C 1
ATOM 760 O O . LEU A 1 97 ? 2.311 22.766 3.617 1 93.94 97 LEU A O 1
ATOM 764 N N . ARG A 1 98 ? 2.627 23.484 1.57 1 94.56 98 ARG A N 1
ATOM 765 C CA . ARG A 1 98 ? 1.482 24.391 1.661 1 94.56 98 ARG A CA 1
ATOM 766 C C . ARG A 1 98 ? 0.179 23.609 1.79 1 94.56 98 ARG A C 1
ATOM 768 O O . ARG A 1 98 ? -0.706 23.984 2.559 1 94.56 98 ARG A O 1
ATOM 775 N N . ARG A 1 99 ? 0.062 22.547 1.132 1 96 99 ARG A N 1
ATOM 776 C CA . ARG A 1 99 ? -1.168 21.766 1.078 1 96 99 ARG A CA 1
ATOM 777 C C . ARG A 1 99 ? -1.359 20.953 2.357 1 96 99 ARG A C 1
ATOM 779 O O . ARG A 1 99 ? -2.475 20.844 2.869 1 96 99 ARG A O 1
ATOM 786 N N . PHE A 1 100 ? -0.259 20.391 2.795 1 97.25 100 PHE A N 1
ATOM 787 C CA . PHE A 1 100 ? -0.407 19.391 3.84 1 97.25 100 PHE A CA 1
ATOM 788 C C . PHE A 1 100 ? 0.126 19.906 5.172 1 97.25 100 PHE A C 1
ATOM 790 O O . PHE A 1 100 ? -0.129 19.312 6.219 1 97.25 100 PHE A O 1
ATOM 797 N N . GLY A 1 101 ? 0.846 20.953 5.113 1 95 101 GLY A N 1
ATOM 798 C CA . GLY A 1 101 ? 1.371 21.516 6.348 1 95 101 GLY A CA 1
ATOM 799 C C . GLY A 1 101 ? 0.288 22.047 7.27 1 95 101 GLY A C 1
ATOM 800 O O . GLY A 1 101 ? -0.854 22.234 6.852 1 95 101 GLY A O 1
ATOM 801 N N . LEU A 1 102 ? 0.741 22.266 8.5 1 94.75 102 LEU A N 1
ATOM 802 C CA . LEU A 1 102 ? -0.194 22.781 9.492 1 94.75 102 LEU A CA 1
ATOM 803 C C . LEU A 1 102 ? -0.723 24.156 9.07 1 94.75 102 LEU A C 1
ATOM 805 O O . LEU A 1 102 ? 0.021 24.969 8.516 1 94.75 102 LEU A O 1
ATOM 809 N N . ASN A 1 103 ? -1.962 24.297 9.281 1 90.69 103 ASN A N 1
ATOM 810 C CA . ASN A 1 103 ? -2.6 25.594 9.078 1 90.69 103 ASN A CA 1
ATOM 811 C C . ASN A 1 103 ? -3.713 25.828 10.094 1 90.69 103 ASN A C 1
ATOM 813 O O . ASN A 1 103 ? -4.242 24.875 10.68 1 90.69 103 ASN A O 1
ATOM 817 N N . THR A 1 104 ? -4.062 27.031 10.367 1 88.81 104 THR A N 1
ATOM 818 C CA . THR A 1 104 ? -5.016 27.391 11.414 1 88.81 104 THR A CA 1
ATOM 819 C C . THR A 1 104 ? -6.449 27.125 10.953 1 88.81 104 THR A C 1
ATOM 821 O O . THR A 1 104 ? -7.379 27.156 11.766 1 88.81 104 THR A O 1
ATOM 824 N N . ASP A 1 105 ? -6.676 26.766 9.703 1 91.56 105 ASP A N 1
ATOM 825 C CA . ASP A 1 105 ? -8.016 26.516 9.172 1 91.56 105 ASP A CA 1
ATOM 826 C C . ASP A 1 105 ? -8.461 25.078 9.453 1 91.56 105 ASP A C 1
ATOM 828 O O . ASP A 1 105 ? -9.641 24.75 9.289 1 91.56 105 ASP A O 1
ATOM 832 N N . CYS A 1 106 ? -7.559 24.281 9.828 1 94.69 106 CYS A N 1
ATOM 833 C CA . CYS A 1 106 ? -7.84 22.875 10.133 1 94.69 106 CYS A CA 1
ATOM 834 C C . CYS A 1 106 ? -7.438 22.531 11.562 1 94.69 106 CYS A C 1
ATOM 836 O O . CYS A 1 106 ? -6.258 22.625 11.914 1 94.69 106 CYS A O 1
ATOM 838 N N . ASP A 1 107 ? -8.383 22.094 12.336 1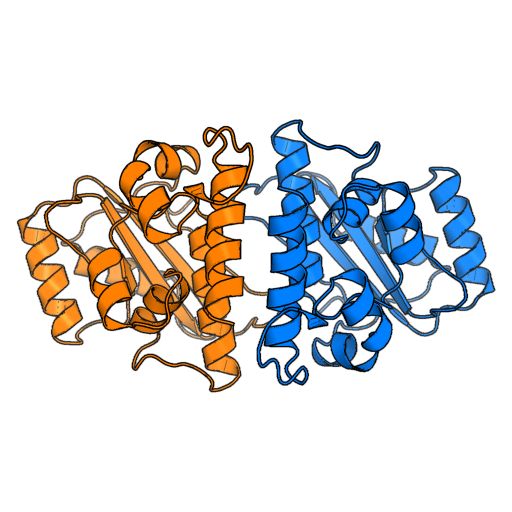 95.75 107 ASP A N 1
ATOM 839 C CA . ASP A 1 107 ? -8.102 21.828 13.742 1 95.75 107 ASP A CA 1
ATOM 840 C C . ASP A 1 107 ? -7.805 20.344 13.969 1 95.75 107 ASP A C 1
ATOM 842 O O . ASP A 1 107 ? -7.773 19.875 15.109 1 95.75 107 ASP A O 1
ATOM 846 N N . GLN A 1 108 ? -7.734 19.625 12.93 1 96.94 108 GLN A N 1
ATOM 847 C CA . GLN A 1 108 ? -7.32 18.219 12.984 1 96.94 108 GLN A CA 1
ATOM 848 C C . GLN A 1 108 ? -5.895 18.047 12.477 1 96.94 108 GLN A C 1
ATOM 850 O O . GLN A 1 108 ? -5.512 18.656 11.477 1 96.94 108 GLN A O 1
ATOM 855 N N . VAL A 1 109 ? -5.152 17.281 13.258 1 97.25 109 VAL A N 1
ATOM 856 C CA . VAL A 1 109 ? -3.738 17.109 12.953 1 97.25 109 VAL A CA 1
ATOM 857 C C . VAL A 1 109 ? -3.375 15.633 12.984 1 97.25 109 VAL A C 1
ATOM 859 O O . VAL A 1 109 ? -3.854 14.891 13.852 1 97.25 109 VAL A O 1
ATOM 862 N N . VAL A 1 110 ? -2.596 15.219 12.039 1 97.5 110 VAL A N 1
ATOM 863 C CA . VAL A 1 110 ? -1.98 13.898 12.086 1 97.5 110 VAL A CA 1
ATOM 864 C C . VAL A 1 110 ? -0.469 14.031 12.25 1 97.5 110 VAL A C 1
ATOM 866 O O . VAL A 1 110 ? 0.155 14.891 11.617 1 97.5 110 VAL A O 1
ATOM 869 N N . THR A 1 111 ? 0.043 13.289 13.141 1 97.31 111 THR A N 1
ATOM 870 C CA . THR A 1 111 ? 1.488 13.266 13.336 1 97.31 111 THR A CA 1
ATOM 871 C C . THR A 1 111 ? 2.064 11.906 12.93 1 97.31 111 THR A C 1
ATOM 873 O O . THR A 1 111 ? 1.445 10.867 13.164 1 97.31 111 THR A O 1
ATOM 876 N N . VAL A 1 112 ? 3.184 11.922 12.281 1 97.12 112 VAL A N 1
ATOM 877 C CA . VAL A 1 112 ? 3.869 10.719 11.836 1 97.12 112 VAL A CA 1
ATOM 878 C C . VAL A 1 112 ? 5.309 10.719 12.344 1 97.12 112 VAL A C 1
ATOM 880 O O . VAL A 1 112 ? 6.039 11.695 12.148 1 97.12 112 VAL A O 1
ATOM 883 N N . ALA A 1 113 ? 5.688 9.688 12.984 1 96 113 ALA A N 1
ATOM 884 C CA . ALA A 1 113 ? 7.078 9.469 13.383 1 96 113 ALA A CA 1
ATOM 885 C C . ALA A 1 113 ? 7.664 8.25 12.672 1 96 113 ALA A C 1
ATOM 887 O O . ALA A 1 113 ? 7.066 7.176 12.688 1 96 113 ALA A O 1
ATOM 888 N N . LEU A 1 114 ? 8.703 8.438 11.984 1 95.06 114 LEU A N 1
ATOM 889 C CA . LEU A 1 114 ? 9.469 7.32 11.438 1 95.06 114 LEU A CA 1
ATOM 890 C C . LEU A 1 114 ? 10.609 6.934 12.367 1 95.06 114 LEU A C 1
ATOM 892 O O . LEU A 1 114 ? 11.461 7.762 12.695 1 95.06 114 LEU A O 1
ATOM 896 N N . VAL A 1 115 ? 10.539 5.699 12.727 1 92.44 115 VAL A N 1
ATOM 897 C CA . VAL A 1 115 ? 11.508 5.223 13.711 1 92.44 115 VAL A CA 1
ATOM 898 C C . VAL A 1 115 ? 12.305 4.059 13.125 1 92.44 115 VAL A C 1
ATOM 900 O O . VAL A 1 115 ? 11.758 3.217 12.414 1 92.44 115 VAL A O 1
ATOM 903 N N . ARG A 1 116 ? 13.562 4.051 13.367 1 88.38 116 ARG A N 1
ATOM 904 C CA . ARG A 1 116 ? 14.414 2.934 12.969 1 88.38 116 ARG A CA 1
ATOM 905 C C . ARG A 1 116 ? 14.609 1.958 14.125 1 88.38 116 ARG A C 1
ATOM 907 O O . ARG A 1 116 ? 14.344 2.295 15.281 1 88.38 116 ARG A O 1
ATOM 914 N N . GLU A 1 117 ? 14.938 0.849 13.695 1 80.81 117 GLU A N 1
ATOM 915 C CA . GLU A 1 117 ? 15.148 -0.222 14.664 1 80.81 117 GLU A CA 1
ATOM 916 C C . GLU A 1 117 ? 16 0.253 15.836 1 80.81 117 GLU A C 1
ATOM 918 O O . GLU A 1 117 ? 17.016 0.915 15.641 1 80.81 117 GLU A O 1
ATOM 923 N N . GLY A 1 118 ? 15.531 0.05 17.047 1 76.31 118 GLY A N 1
ATOM 924 C CA . GLY A 1 118 ? 16.25 0.434 18.25 1 76.31 118 GLY A CA 1
ATOM 925 C C . GLY A 1 118 ? 15.633 1.624 18.953 1 76.31 118 GLY A C 1
ATOM 926 O O . GLY A 1 118 ? 15.82 1.801 20.172 1 76.31 118 GLY A O 1
ATOM 927 N N . ASP A 1 119 ? 14.953 2.445 18.141 1 78.44 119 ASP A N 1
ATOM 928 C CA . ASP A 1 119 ? 14.32 3.611 18.75 1 78.44 119 ASP A CA 1
ATOM 929 C C . ASP A 1 119 ? 12.992 3.238 19.406 1 78.44 119 ASP A C 1
ATOM 931 O O . ASP A 1 119 ? 12.297 2.332 18.938 1 78.44 119 ASP A O 1
ATOM 935 N N . SER A 1 120 ? 12.656 3.826 20.469 1 81.81 120 SER A N 1
ATOM 936 C CA . SER A 1 120 ? 11.461 3.512 21.234 1 81.81 120 SER A CA 1
ATOM 937 C C . SER A 1 120 ? 10.219 4.148 20.609 1 81.81 120 SER A C 1
ATOM 939 O O . SER A 1 120 ? 10.164 5.367 20.422 1 81.81 120 SER A O 1
ATOM 941 N N . VAL A 1 121 ? 9.258 3.334 20.344 1 79.69 121 VAL A N 1
ATOM 942 C CA . VAL A 1 121 ? 7.957 3.777 19.844 1 79.69 121 VAL A CA 1
ATOM 943 C C . VAL A 1 121 ? 7.273 4.656 20.891 1 79.69 121 VAL A C 1
ATOM 945 O O . VAL A 1 121 ? 6.664 5.672 20.547 1 79.69 121 VAL A O 1
ATOM 948 N N . ASP A 1 122 ? 7.422 4.395 22.125 1 81.56 122 ASP A N 1
ATOM 949 C CA . ASP A 1 122 ? 6.797 5.133 23.219 1 81.56 122 ASP A CA 1
ATOM 950 C C . ASP A 1 122 ? 7.355 6.551 23.312 1 81.56 122 ASP A C 1
ATOM 952 O O . ASP A 1 122 ? 6.625 7.492 23.625 1 81.56 122 ASP A O 1
ATOM 956 N N . ASP A 1 123 ? 8.586 6.656 23.078 1 87 123 ASP A N 1
ATOM 957 C CA . ASP A 1 123 ? 9.219 7.973 23.094 1 87 123 ASP A CA 1
ATOM 958 C C . ASP A 1 123 ? 8.633 8.875 22.016 1 87 123 ASP A C 1
ATOM 960 O O . ASP A 1 123 ? 8.469 10.078 22.219 1 87 123 ASP A O 1
ATOM 964 N N . GLN A 1 124 ? 8.297 8.234 20.922 1 86.88 124 GLN A N 1
ATOM 965 C CA . GLN A 1 124 ? 7.746 9.016 19.812 1 86.88 124 GLN A CA 1
ATOM 966 C C . GLN A 1 124 ? 6.359 9.547 20.156 1 86.88 124 GLN A C 1
ATOM 968 O O . GLN A 1 124 ? 6.039 10.695 19.828 1 86.88 124 GLN A O 1
ATOM 973 N N . TYR A 1 125 ? 5.637 8.797 20.844 1 85.19 125 TYR A N 1
ATOM 974 C CA . TYR A 1 125 ? 4.297 9.211 21.234 1 85.19 125 TYR A CA 1
ATOM 975 C C . TYR A 1 125 ? 4.352 10.414 22.172 1 85.19 125 TYR A C 1
ATOM 977 O O . TYR A 1 125 ? 3.553 11.344 22.031 1 85.19 125 TYR A O 1
ATOM 985 N N . GLN A 1 126 ? 5.191 10.375 23.078 1 88.19 126 GLN A N 1
ATOM 986 C CA . GLN A 1 126 ? 5.344 11.484 24.016 1 88.19 126 GLN A CA 1
ATOM 987 C C . GLN A 1 126 ? 5.742 12.766 23.281 1 88.19 126 GLN A C 1
ATOM 989 O O . GLN A 1 126 ? 5.242 13.844 23.594 1 88.19 126 GLN A O 1
ATOM 994 N N . LYS A 1 127 ? 6.59 12.609 22.344 1 92.25 127 LYS A N 1
ATOM 995 C CA . LYS A 1 127 ? 7.027 13.758 21.547 1 92.25 127 LYS A CA 1
ATOM 996 C C . LYS A 1 127 ? 5.863 14.359 20.766 1 92.25 127 LYS A C 1
ATOM 998 O O . LYS A 1 127 ? 5.758 15.578 20.641 1 92.25 127 LYS A O 1
ATOM 1003 N N . MET A 1 128 ? 5.004 13.531 20.297 1 93.62 128 MET A N 1
ATOM 1004 C CA . MET A 1 128 ? 3.84 13.984 19.547 1 93.62 128 MET A CA 1
ATOM 1005 C C . MET A 1 128 ? 2.9 14.797 20.422 1 93.62 128 MET A C 1
ATOM 1007 O O . MET A 1 128 ? 2.471 15.891 20.047 1 93.62 128 MET A O 1
ATOM 1011 N N . ALA A 1 129 ? 2.67 14.242 21.562 1 91.56 129 ALA A N 1
ATOM 1012 C CA . ALA A 1 129 ? 1.776 14.922 22.5 1 91.56 129 ALA A CA 1
ATOM 1013 C C . ALA A 1 129 ? 2.369 16.25 22.953 1 91.56 129 ALA A C 1
ATOM 1015 O O . ALA A 1 129 ? 1.663 17.266 23.031 1 91.56 129 ALA A O 1
ATOM 1016 N N . GLU A 1 130 ? 3.584 16.234 23.203 1 93.81 130 GLU A N 1
ATOM 1017 C CA . GLU A 1 130 ? 4.258 17.453 23.656 1 93.81 130 GLU A CA 1
ATOM 1018 C C . GLU A 1 130 ? 4.227 18.531 22.578 1 93.81 130 GLU A C 1
ATOM 1020 O O . GLU A 1 130 ? 4.012 19.703 22.891 1 93.81 130 GLU A O 1
ATOM 1025 N N . LEU A 1 131 ? 4.473 18.156 21.375 1 95.62 131 LEU A N 1
ATOM 1026 C CA . LEU A 1 131 ? 4.473 19.109 20.266 1 95.62 131 LEU A CA 1
ATOM 1027 C C . LEU A 1 131 ? 3.107 19.766 20.125 1 95.62 131 LEU A C 1
ATOM 1029 O O . LEU A 1 131 ? 3.021 20.938 19.719 1 95.62 131 LEU A O 1
ATOM 1033 N N . LEU A 1 132 ? 2.096 18.984 20.516 1 96.12 132 LEU A N 1
ATOM 1034 C CA . LEU A 1 132 ? 0.744 19.516 20.359 1 96.12 132 LEU A CA 1
ATOM 1035 C C . LEU A 1 132 ? 0.149 19.906 21.703 1 96.12 132 LEU A C 1
ATOM 1037 O O . LEU A 1 132 ? -1.032 19.656 21.953 1 96.12 132 LEU A O 1
ATOM 1041 N N . GLY A 1 133 ? 0.923 20.406 22.578 1 93.94 133 GLY A N 1
ATOM 1042 C CA . GLY A 1 133 ? 0.479 21.031 23.812 1 93.94 133 GLY A CA 1
ATOM 1043 C C . GLY A 1 133 ? -0.017 20.047 24.844 1 93.94 133 GLY A C 1
ATOM 1044 O O . GLY A 1 133 ? -0.847 20.375 25.703 1 93.94 133 GLY A O 1
ATOM 1045 N N . GLY A 1 134 ? 0.296 18.844 24.672 1 94.38 134 GLY A N 1
ATOM 1046 C CA . GLY A 1 134 ? -0.107 17.844 25.656 1 94.38 134 GLY A CA 1
ATOM 1047 C C . GLY A 1 134 ? -1.445 17.203 25.328 1 94.38 134 GLY A C 1
ATOM 1048 O O . GLY A 1 134 ? -1.976 16.422 26.125 1 94.38 134 GLY A O 1
ATOM 1049 N N . LEU A 1 135 ? -1.965 17.5 24.219 1 94.19 135 LEU A N 1
ATOM 1050 C CA . LEU A 1 135 ? -3.225 16.891 23.797 1 94.19 135 LEU A CA 1
ATOM 1051 C C . LEU A 1 135 ? -3.074 15.383 23.625 1 94.19 135 LEU A C 1
ATOM 1053 O O . LEU A 1 135 ? -1.982 14.891 23.328 1 94.19 135 LEU A O 1
ATOM 1057 N N . GLN A 1 136 ? -4.199 14.719 23.859 1 92.75 136 GLN A N 1
ATOM 1058 C CA . GLN A 1 136 ? -4.203 13.273 23.672 1 92.75 136 GLN A CA 1
ATOM 1059 C C . GLN A 1 136 ? -4.734 12.898 22.281 1 92.75 136 GLN A C 1
ATOM 1061 O O . GLN A 1 136 ? -5.699 13.5 21.797 1 92.75 136 GLN A O 1
ATOM 1066 N N . PRO A 1 137 ? -4.043 11.992 21.703 1 94.62 137 PRO A N 1
ATOM 1067 C CA . PRO A 1 137 ? -4.539 11.555 20.406 1 94.62 137 PRO A CA 1
ATOM 1068 C C . PRO A 1 137 ? -5.887 10.844 20.484 1 94.62 137 PRO A C 1
ATOM 1070 O O . PRO A 1 137 ? -6.277 10.383 21.562 1 94.62 137 PRO A O 1
ATOM 1073 N N . VAL A 1 138 ? -6.57 10.828 19.406 1 94.25 138 VAL A N 1
ATOM 1074 C CA . VAL A 1 138 ? -7.852 10.133 19.312 1 94.25 138 VAL A CA 1
ATOM 1075 C C . VAL A 1 138 ? -7.699 8.883 18.438 1 94.25 138 VAL A C 1
ATOM 1077 O O . VAL A 1 138 ? -6.723 8.75 17.703 1 94.25 138 VAL A O 1
ATOM 1080 N N . GLU A 1 139 ? -8.641 8.039 18.625 1 92.81 139 GLU A N 1
ATOM 1081 C CA . GLU A 1 139 ? -8.648 6.84 17.781 1 92.81 139 GLU A CA 1
ATOM 1082 C C . GLU A 1 139 ? -8.844 7.203 16.312 1 92.81 139 GLU A C 1
ATOM 1084 O O . GLU A 1 139 ? -9.648 8.078 15.992 1 92.81 139 GLU A O 1
ATOM 1089 N N . ILE A 1 140 ? -8.094 6.551 15.484 1 92.38 140 ILE A N 1
ATOM 1090 C CA . ILE A 1 140 ? -8.219 6.766 14.047 1 92.38 140 ILE A CA 1
ATOM 1091 C C . ILE A 1 140 ? -9.359 5.91 13.492 1 92.38 140 ILE A C 1
ATOM 1093 O O . ILE A 1 140 ? -9.32 4.684 13.578 1 92.38 140 ILE A O 1
ATOM 1097 N N . VAL A 1 141 ? -10.328 6.621 13.031 1 89.94 141 VAL A N 1
ATOM 1098 C CA . VAL A 1 141 ? -11.492 5.988 12.422 1 89.94 141 VAL A CA 1
ATOM 1099 C C . VAL A 1 141 ? -11.5 6.266 10.914 1 89.94 141 VAL A C 1
ATOM 1101 O O . VAL A 1 141 ? -11.523 7.422 10.492 1 89.94 141 VAL A O 1
ATOM 1104 N N . GLU A 1 142 ? -11.523 5.199 10.141 1 89.19 142 GLU A N 1
ATOM 1105 C CA . GLU A 1 142 ? -11.367 5.293 8.688 1 89.19 142 GLU A CA 1
ATOM 1106 C C . GLU A 1 142 ? -12.422 6.211 8.078 1 89.19 142 GLU A C 1
ATOM 1108 O O . GLU A 1 142 ? -12.109 7.043 7.223 1 89.19 142 GLU A O 1
ATOM 1113 N N . SER A 1 143 ? -13.703 6.117 8.5 1 89.62 143 SER A N 1
ATOM 1114 C CA . SER A 1 143 ? -14.797 6.895 7.922 1 89.62 143 SER A CA 1
ATOM 1115 C C . SER A 1 143 ? -14.633 8.383 8.219 1 89.62 143 SER A C 1
ATOM 1117 O O . SER A 1 143 ? -15.18 9.227 7.504 1 89.62 143 SER A O 1
ATOM 1119 N N . GLU A 1 144 ? -13.875 8.695 9.281 1 91.5 144 GLU A N 1
ATOM 1120 C CA . GLU A 1 144 ? -13.711 10.094 9.672 1 91.5 144 GLU A CA 1
ATOM 1121 C C . GLU A 1 144 ? -12.781 10.828 8.719 1 91.5 144 GLU A C 1
ATOM 1123 O O . GLU A 1 144 ? -12.906 12.039 8.531 1 91.5 144 GLU A O 1
ATOM 1128 N N . TRP A 1 145 ? -11.828 10.062 8.078 1 92.62 145 TRP A N 1
ATOM 1129 C CA . TRP A 1 145 ? -11 10.672 7.039 1 92.62 145 TRP A CA 1
ATOM 1130 C C . TRP A 1 145 ? -11.859 11.258 5.926 1 92.62 145 TRP A C 1
ATOM 1132 O O . TRP A 1 145 ? -11.68 12.406 5.527 1 92.62 145 TRP A O 1
ATOM 1142 N N . TRP A 1 146 ? -12.766 10.492 5.566 1 90.31 146 TRP A N 1
ATOM 1143 C CA . TRP A 1 146 ? -13.617 10.797 4.422 1 90.31 146 TRP A CA 1
ATOM 1144 C C . TRP A 1 146 ? -14.547 11.961 4.73 1 90.31 146 TRP A C 1
ATOM 1146 O O . TRP A 1 146 ? -14.695 12.875 3.914 1 90.31 146 TRP A O 1
ATOM 1156 N N . SER A 1 147 ? -15.109 11.961 5.859 1 92.19 147 SER A N 1
ATOM 1157 C CA . SER A 1 147 ? -16.094 12.977 6.219 1 92.19 147 SER A CA 1
ATOM 1158 C C . SER A 1 147 ? -15.43 14.328 6.457 1 92.19 147 SER A C 1
ATOM 1160 O O . SER A 1 147 ? -16.062 15.375 6.273 1 92.19 147 SER A O 1
ATOM 1162 N N . HIS A 1 148 ? -14.18 14.375 6.797 1 93.06 148 HIS A N 1
ATOM 1163 C CA . HIS A 1 148 ? -13.508 15.617 7.156 1 93.06 148 HIS A CA 1
ATOM 1164 C C . HIS A 1 148 ? -12.773 16.203 5.961 1 93.06 148 HIS A C 1
ATOM 1166 O O . HIS A 1 148 ? -12.461 17.406 5.949 1 93.06 148 HIS A O 1
ATOM 1172 N N . ALA A 1 149 ? -12.484 15.422 5.02 1 95.12 149 ALA A N 1
ATOM 1173 C CA . ALA A 1 149 ? -11.688 15.867 3.875 1 95.12 149 ALA A CA 1
ATOM 1174 C C . ALA A 1 149 ? -12.469 16.859 3.025 1 95.12 149 ALA A C 1
ATOM 1176 O O . ALA A 1 149 ? -13.688 16.75 2.877 1 95.12 149 ALA A O 1
ATOM 1177 N N . ASP A 1 150 ? -11.844 17.891 2.564 1 95.06 150 ASP A N 1
ATOM 1178 C CA . ASP A 1 150 ? -12.406 18.812 1.586 1 95.06 150 ASP A CA 1
ATOM 1179 C C . ASP A 1 150 ? -12.375 18.219 0.182 1 95.06 150 ASP A C 1
ATOM 1181 O O . ASP A 1 150 ? -11.398 18.391 -0.555 1 95.06 150 ASP A O 1
ATOM 1185 N N . MET A 1 151 ? -13.461 17.625 -0.237 1 93.12 151 MET A N 1
ATOM 1186 C CA . MET A 1 151 ? -13.5 16.828 -1.461 1 93.12 151 MET A CA 1
ATOM 1187 C C . MET A 1 151 ? -13.367 17.719 -2.693 1 93.12 151 MET A C 1
ATOM 1189 O O . MET A 1 151 ? -12.836 17.297 -3.721 1 93.12 151 MET A O 1
ATOM 1193 N N . LYS A 1 152 ? -13.828 18.938 -2.557 1 93 152 LYS A N 1
ATOM 1194 C CA . LYS A 1 152 ? -13.625 19.875 -3.658 1 93 152 LYS A CA 1
ATOM 1195 C C . LYS A 1 152 ? -12.141 20.125 -3.902 1 93 152 LYS A C 1
ATOM 1197 O O . LYS A 1 152 ? -11.672 20.062 -5.043 1 93 152 LYS A O 1
ATOM 1202 N N . LYS A 1 153 ? -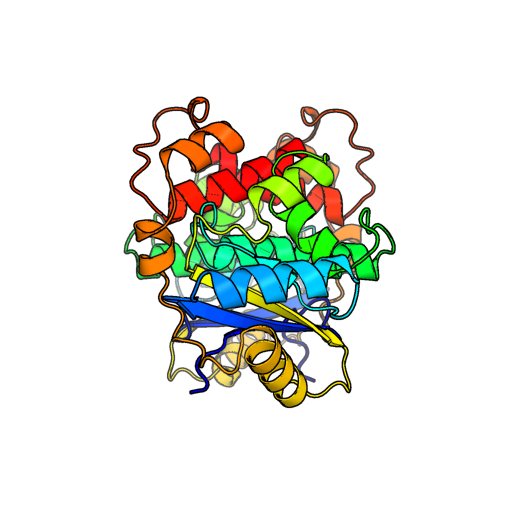11.414 20.344 -2.893 1 95.19 153 LYS A N 1
ATOM 1203 C CA . LYS A 1 153 ? -9.977 20.562 -2.992 1 95.19 153 LYS A CA 1
ATOM 1204 C C . LYS A 1 153 ? -9.242 19.297 -3.42 1 95.19 153 LYS A C 1
ATOM 1206 O O . LYS A 1 153 ? -8.312 19.359 -4.227 1 95.19 153 LYS A O 1
ATOM 1211 N N . VAL A 1 154 ? -9.641 18.125 -2.9 1 95.12 154 VAL A N 1
ATOM 1212 C CA . VAL A 1 154 ? -9.031 16.844 -3.252 1 95.12 154 VAL A CA 1
ATOM 1213 C C . VAL A 1 154 ? -9.148 16.625 -4.758 1 95.12 154 VAL A C 1
ATOM 1215 O O . VAL A 1 154 ? -8.156 16.297 -5.422 1 95.12 154 VAL A O 1
ATOM 1218 N N . ARG A 1 155 ? -10.312 16.875 -5.281 1 92.69 155 ARG A N 1
ATOM 1219 C CA . ARG A 1 155 ? -10.539 16.656 -6.703 1 92.69 155 ARG A CA 1
ATOM 1220 C C . ARG A 1 155 ? -9.695 17.609 -7.547 1 92.69 155 ARG A C 1
ATOM 1222 O O . ARG A 1 155 ? -9.172 17.219 -8.586 1 92.69 155 ARG A O 1
ATOM 1229 N N . LYS A 1 156 ? -9.594 18.75 -7.086 1 93.44 156 LYS A N 1
ATOM 1230 C CA . LYS A 1 156 ? -8.844 19.766 -7.816 1 93.44 156 LYS A CA 1
ATOM 1231 C C . LYS A 1 156 ? -7.344 19.469 -7.789 1 93.44 156 LYS A C 1
ATOM 1233 O O . LYS A 1 156 ? -6.691 19.453 -8.836 1 93.44 156 LYS A O 1
ATOM 1238 N N . VAL A 1 157 ? -6.828 19.203 -6.684 1 95 157 VAL A N 1
ATOM 1239 C CA . VAL A 1 157 ? -5.395 19 -6.492 1 95 157 VAL A CA 1
ATOM 1240 C C . VAL A 1 157 ? -4.934 17.75 -7.238 1 95 157 VAL A C 1
ATOM 1242 O O . VAL A 1 157 ? -3.895 17.766 -7.902 1 95 157 VAL A O 1
ATOM 1245 N N . TYR A 1 158 ? -5.723 16.703 -7.168 1 93.81 158 TYR A N 1
ATOM 1246 C CA . TYR A 1 158 ? -5.305 15.43 -7.75 1 93.81 158 TYR A CA 1
ATOM 1247 C C . TYR A 1 158 ? -5.875 15.258 -9.148 1 93.81 158 TYR A C 1
ATOM 1249 O O . TYR A 1 158 ? -5.668 14.227 -9.789 1 93.81 158 TYR A O 1
ATOM 1257 N N . LYS A 1 159 ? -6.617 16.266 -9.633 1 89.81 159 LYS A N 1
ATOM 1258 C CA . LYS A 1 159 ? -7.172 16.281 -10.984 1 89.81 159 LYS A CA 1
ATOM 1259 C C . LYS A 1 159 ? -8.016 15.039 -11.258 1 89.81 159 LYS A C 1
ATOM 1261 O O . LYS A 1 159 ? -7.828 14.375 -12.273 1 89.81 159 LYS A O 1
ATOM 1266 N N . LEU A 1 160 ? -8.898 14.773 -10.383 1 86.38 160 LEU A N 1
ATOM 1267 C CA . LEU A 1 160 ? -9.695 13.555 -10.477 1 86.38 160 LEU A CA 1
ATOM 1268 C C . LEU A 1 160 ? -10.859 13.734 -11.453 1 86.38 160 LEU A C 1
ATOM 1270 O O . LEU A 1 160 ? -11.516 12.766 -11.82 1 86.38 160 LEU A O 1
ATOM 1274 N N . ASN A 1 161 ? -11.133 14.859 -11.766 1 72.25 161 ASN A N 1
ATOM 1275 C CA . ASN A 1 161 ? -12.234 15.125 -12.688 1 72.25 161 ASN A CA 1
ATOM 1276 C C . ASN A 1 161 ? -11.984 14.484 -14.055 1 72.25 161 ASN A C 1
ATOM 1278 O O . ASN A 1 161 ? -12.938 14.18 -14.781 1 72.25 161 ASN A O 1
ATOM 1282 N N . ASP A 1 162 ? -10.859 14.281 -14.344 1 61.66 162 ASP A N 1
ATOM 1283 C CA . ASP A 1 162 ? -10.516 13.672 -15.625 1 61.66 162 ASP A CA 1
ATOM 1284 C C . ASP A 1 162 ? -10.664 12.148 -15.57 1 61.66 162 ASP A C 1
ATOM 1286 O O . ASP A 1 162 ? -10.625 11.477 -16.594 1 61.66 162 ASP A O 1
ATOM 1290 N N . ALA A 1 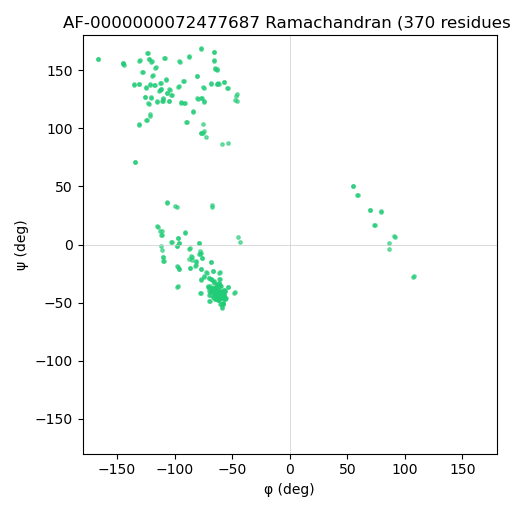163 ? -10.703 11.711 -14.406 1 55.69 163 ALA A N 1
ATOM 1291 C CA . ALA A 1 163 ? -10.844 10.258 -14.281 1 55.69 163 ALA A CA 1
ATOM 1292 C C . ALA A 1 163 ? -12.273 9.82 -14.586 1 55.69 163 ALA A C 1
ATOM 1294 O O . ALA A 1 163 ? -13.234 10.406 -14.078 1 55.69 163 ALA A O 1
ATOM 1295 N N . VAL A 1 164 ? -12.688 9.25 -15.711 1 50.28 164 VAL A N 1
ATOM 1296 C CA . VAL A 1 164 ? -13.914 8.828 -16.375 1 50.28 164 VAL A CA 1
ATOM 1297 C C . VAL A 1 164 ? -14.781 8.031 -15.406 1 50.28 164 VAL A C 1
ATOM 1299 O O . VAL A 1 164 ? -14.312 7.082 -14.781 1 50.28 164 VAL A O 1
ATOM 1302 N N . GLY A 1 165 ? -16.172 8.477 -15.172 1 49.44 165 GLY A N 1
ATOM 1303 C CA . GLY A 1 165 ? -17.281 7.707 -14.625 1 49.44 165 GLY A CA 1
ATOM 1304 C C . GLY A 1 165 ? -17.328 7.73 -13.109 1 49.44 165 GLY A C 1
ATOM 1305 O O . GLY A 1 165 ? -17.984 6.883 -12.492 1 49.44 165 GLY A O 1
ATOM 1306 N N . LEU A 1 166 ? -16.531 8.352 -12.516 1 52.25 166 LEU A N 1
ATOM 1307 C CA . LEU A 1 166 ? -16.359 8.148 -11.086 1 52.25 166 LEU A CA 1
ATOM 1308 C C . LEU A 1 166 ? -17.547 8.742 -10.312 1 52.25 166 LEU A C 1
ATOM 1310 O O . LEU A 1 166 ? -17.938 9.883 -10.547 1 52.25 166 LEU A O 1
ATOM 1314 N N . ASP A 1 167 ? -18.406 7.992 -10.109 1 51.91 167 ASP A N 1
ATOM 1315 C CA . ASP A 1 167 ? -19.234 8.32 -8.953 1 51.91 167 ASP A CA 1
ATOM 1316 C C . ASP A 1 167 ? -18.391 8.398 -7.68 1 51.91 167 ASP A C 1
ATOM 1318 O O . ASP A 1 167 ? -17.859 7.391 -7.219 1 51.91 167 ASP A O 1
ATOM 1322 N N . TYR A 1 168 ? -17.797 9.555 -7.375 1 54.91 168 TYR A N 1
ATOM 1323 C CA . TYR A 1 168 ? -16.922 10.078 -6.332 1 54.91 168 TYR A CA 1
ATOM 1324 C C . TYR A 1 168 ? -17.375 9.602 -4.957 1 54.91 168 TYR A C 1
ATOM 1326 O O . TYR A 1 168 ? -16.625 9.719 -3.979 1 54.91 168 TYR A O 1
ATOM 1334 N N . ASP A 1 169 ? -18.344 8.844 -4.895 1 61.16 169 ASP A N 1
ATOM 1335 C CA . ASP A 1 169 ? -18.812 8.664 -3.521 1 61.16 169 ASP A CA 1
ATOM 1336 C C . ASP A 1 169 ? -18.266 7.375 -2.918 1 61.16 169 ASP A C 1
ATOM 1338 O O . ASP A 1 169 ? -18.875 6.801 -2.014 1 61.16 169 ASP A O 1
ATOM 1342 N N . ASP A 1 170 ? -17.156 7.102 -3.342 1 83.56 170 ASP A N 1
ATOM 1343 C CA . ASP A 1 170 ? -16.578 5.875 -2.807 1 83.56 170 ASP A CA 1
ATOM 1344 C C . ASP A 1 170 ? -15.148 6.113 -2.322 1 83.56 170 ASP A C 1
ATOM 1346 O O . ASP A 1 170 ? -14.234 6.332 -3.129 1 83.56 170 ASP A O 1
ATOM 1350 N N . GLN A 1 171 ? -15.078 6.195 -0.979 1 88.62 171 GLN A N 1
ATOM 1351 C CA . GLN A 1 171 ? -13.797 6.477 -0.332 1 88.62 171 GLN A CA 1
ATOM 1352 C C . GLN A 1 171 ? -12.695 5.586 -0.89 1 88.62 171 GLN A C 1
ATOM 1354 O O . GLN A 1 171 ? -11.578 6.059 -1.143 1 88.62 171 GLN A O 1
ATOM 1359 N N . LYS A 1 172 ? -13.062 4.387 -1.078 1 87.19 172 LYS A N 1
ATOM 1360 C CA . LYS A 1 172 ? -12.078 3.439 -1.584 1 87.19 172 LYS A CA 1
ATOM 1361 C C . LYS A 1 172 ? -11.602 3.836 -2.979 1 87.19 172 LYS A C 1
ATOM 1363 O O . LYS A 1 172 ? -10.398 3.824 -3.258 1 87.19 172 LYS A O 1
ATOM 1368 N N . LYS A 1 173 ? -12.547 4.168 -3.838 1 86.56 173 LYS A N 1
ATOM 1369 C CA . LYS A 1 173 ? -12.227 4.555 -5.207 1 86.56 173 LYS A CA 1
ATOM 1370 C C . LYS A 1 173 ? -11.406 5.84 -5.238 1 86.56 173 LYS A C 1
ATOM 1372 O O . LYS A 1 173 ? -10.414 5.934 -5.961 1 86.56 173 LYS A O 1
ATOM 1377 N N . VAL A 1 174 ? -11.805 6.793 -4.48 1 90.44 174 VAL A N 1
ATOM 1378 C CA . VAL A 1 174 ? -11.094 8.062 -4.445 1 90.44 174 VAL A CA 1
ATOM 1379 C C . VAL A 1 174 ? -9.68 7.848 -3.904 1 90.44 174 VAL A C 1
ATOM 1381 O O . VAL A 1 174 ? -8.719 8.438 -4.41 1 90.44 174 VAL A O 1
ATOM 1384 N N . THR A 1 175 ? -9.562 6.996 -2.871 1 92.56 175 THR A N 1
ATOM 1385 C CA . THR A 1 175 ? -8.25 6.668 -2.328 1 92.56 175 THR A CA 1
ATOM 1386 C C . THR A 1 175 ? -7.34 6.113 -3.418 1 92.56 175 THR A C 1
ATOM 1388 O O . THR A 1 175 ? -6.195 6.555 -3.559 1 92.56 175 THR A O 1
ATOM 1391 N N . ASP A 1 176 ? -7.855 5.215 -4.199 1 89.56 176 ASP A N 1
ATOM 1392 C CA . ASP A 1 176 ? -7.094 4.598 -5.281 1 89.56 176 ASP A CA 1
ATOM 1393 C C . ASP A 1 176 ? -6.664 5.645 -6.309 1 89.56 176 ASP A C 1
ATOM 1395 O O . ASP A 1 176 ? -5.52 5.637 -6.766 1 89.56 176 ASP A O 1
ATOM 1399 N N . LEU A 1 177 ? -7.539 6.488 -6.641 1 89.5 177 LEU A N 1
ATOM 1400 C CA . LEU A 1 177 ? -7.262 7.508 -7.645 1 89.5 177 LEU A CA 1
ATOM 1401 C C . LEU A 1 177 ? -6.215 8.492 -7.141 1 89.5 177 LEU A C 1
ATOM 1403 O O . LEU A 1 177 ? -5.332 8.914 -7.895 1 89.5 177 LEU A O 1
ATOM 1407 N N . VAL A 1 178 ? -6.332 8.859 -5.891 1 93.81 178 VAL A N 1
ATOM 1408 C CA . VAL A 1 178 ? -5.379 9.781 -5.293 1 93.81 178 VAL A CA 1
ATOM 1409 C C . VAL A 1 178 ? -3.982 9.164 -5.305 1 93.81 178 VAL A C 1
ATOM 1411 O O . VAL A 1 178 ? -3.014 9.805 -5.719 1 93.81 178 VAL A O 1
ATOM 1414 N N . ILE A 1 179 ? -3.896 7.93 -4.887 1 93.19 179 ILE A N 1
ATOM 1415 C CA . ILE A 1 179 ? -2.619 7.223 -4.875 1 93.19 179 ILE A CA 1
ATOM 1416 C C . ILE A 1 179 ? -2.111 7.047 -6.305 1 93.19 179 ILE A C 1
ATOM 1418 O O . ILE A 1 179 ? -0.932 7.27 -6.582 1 93.19 179 ILE A O 1
ATOM 1422 N N . GLY A 1 180 ? -3.006 6.703 -7.207 1 89.5 180 GLY A N 1
ATOM 1423 C CA . GLY A 1 180 ? -2.648 6.586 -8.609 1 89.5 180 GLY A CA 1
ATOM 1424 C C . GLY A 1 180 ? -2.104 7.875 -9.195 1 89.5 180 GLY A C 1
ATOM 1425 O O . GLY A 1 180 ? -1.123 7.855 -9.945 1 89.5 180 GLY A O 1
ATOM 1426 N N . ALA A 1 181 ? -2.752 8.969 -8.875 1 90.38 181 ALA A N 1
ATOM 1427 C CA . ALA A 1 181 ? -2.295 10.273 -9.344 1 90.38 181 ALA A CA 1
ATOM 1428 C C . ALA A 1 181 ? -0.872 10.555 -8.867 1 90.38 181 ALA A C 1
ATOM 1430 O O . ALA A 1 181 ? -0.042 11.047 -9.641 1 90.38 181 ALA A O 1
ATOM 1431 N N . CYS A 1 182 ? -0.584 10.18 -7.605 1 92.44 182 CYS A N 1
ATOM 1432 C CA . CYS A 1 182 ? 0.758 10.398 -7.078 1 92.44 182 CYS A CA 1
ATOM 1433 C C . CYS A 1 182 ? 1.777 9.531 -7.812 1 92.44 182 CYS A C 1
ATOM 1435 O O . CYS A 1 182 ? 2.863 10 -8.156 1 92.44 182 CYS A O 1
ATOM 1437 N N . ILE A 1 183 ? 1.39 8.336 -8.062 1 87.69 183 ILE A N 1
ATOM 1438 C CA . ILE A 1 183 ? 2.289 7.398 -8.727 1 87.69 183 ILE A CA 1
ATOM 1439 C C . ILE A 1 183 ? 2.557 7.859 -10.156 1 87.69 183 ILE A C 1
ATOM 1441 O O . ILE A 1 183 ? 3.711 7.945 -10.578 1 87.69 183 ILE A O 1
ATOM 1445 N N . MET A 1 184 ? 1.577 8.242 -10.859 1 83.12 184 MET A N 1
ATOM 1446 C CA . MET A 1 184 ? 1.686 8.516 -12.289 1 83.12 184 MET A CA 1
ATOM 1447 C C . MET A 1 184 ? 2.352 9.867 -12.539 1 83.12 184 MET A C 1
ATOM 1449 O O . MET A 1 184 ? 3.076 10.039 -13.523 1 83.12 184 MET A O 1
ATOM 1453 N N . ARG A 1 185 ? 2.143 10.664 -11.664 1 81.31 185 ARG A N 1
ATOM 1454 C CA . ARG A 1 185 ? 2.596 12.023 -11.938 1 81.31 185 ARG A CA 1
ATOM 1455 C C . ARG A 1 185 ? 3.955 12.289 -11.297 1 81.31 185 ARG A C 1
ATOM 1457 O O . ARG A 1 185 ? 4.617 13.281 -11.625 1 81.31 185 ARG A O 1
ATOM 1464 N N . THR A 1 186 ? 4.352 11.523 -10.359 1 70.81 186 THR A N 1
ATOM 1465 C CA . THR A 1 186 ? 5.633 11.789 -9.719 1 70.81 186 THR A CA 1
ATOM 1466 C C . THR A 1 186 ? 6.645 10.695 -10.055 1 70.81 186 THR A C 1
ATOM 1468 O O . THR A 1 186 ? 7.77 10.711 -9.555 1 70.81 186 THR A O 1
ATOM 1471 N N . ALA A 1 187 ? 6.266 9.727 -10.781 1 61.22 187 ALA A N 1
ATOM 1472 C CA . ALA A 1 187 ? 7.191 8.672 -11.188 1 61.22 187 ALA A CA 1
ATOM 1473 C C . ALA A 1 187 ? 8.273 9.219 -12.109 1 61.22 187 ALA A C 1
ATOM 1475 O O . ALA A 1 187 ? 8.07 10.234 -12.789 1 61.22 187 ALA A O 1
ATOM 1476 N N . MET B 1 1 ? 13.609 -17.25 11.281 1 51.97 1 MET B N 1
ATOM 1477 C CA . MET B 1 1 ? 12.344 -16.641 10.906 1 51.97 1 MET B CA 1
ATOM 1478 C C . MET B 1 1 ? 11.656 -17.422 9.797 1 51.97 1 MET B C 1
ATOM 1480 O O . MET B 1 1 ? 12.328 -18.016 8.945 1 51.97 1 MET B O 1
ATOM 1484 N N . PRO B 1 2 ? 10.43 -17.781 10.039 1 66.81 2 PRO B N 1
ATOM 1485 C CA . PRO B 1 2 ? 9.812 -18.656 9.031 1 66.81 2 PRO B CA 1
ATOM 1486 C C . PRO B 1 2 ? 9.883 -18.062 7.629 1 66.81 2 PRO B C 1
ATOM 1488 O O . PRO B 1 2 ? 9.82 -16.844 7.461 1 66.81 2 PRO B O 1
ATOM 1491 N N . PRO B 1 3 ? 10.25 -18.875 6.684 1 84.44 3 PRO B N 1
ATOM 1492 C CA . PRO B 1 3 ? 10.477 -18.438 5.309 1 84.44 3 PRO B CA 1
ATOM 1493 C C . PRO B 1 3 ? 9.195 -17.984 4.613 1 84.44 3 PRO B C 1
ATOM 1495 O O . PRO B 1 3 ? 8.93 -18.391 3.48 1 84.44 3 PRO B O 1
ATOM 1498 N N . TYR B 1 4 ? 8.258 -17.391 5.508 1 86.94 4 TYR B N 1
ATOM 1499 C CA . TYR B 1 4 ? 7.059 -16.797 4.914 1 86.94 4 TYR B CA 1
ATOM 1500 C C . TYR B 1 4 ? 6.82 -15.391 5.445 1 86.94 4 TYR B C 1
ATOM 1502 O O . TYR B 1 4 ? 7.414 -14.992 6.449 1 86.94 4 TYR B O 1
ATOM 1510 N N . LEU B 1 5 ? 6.074 -14.672 4.648 1 89.94 5 LEU B N 1
ATOM 1511 C CA . LEU B 1 5 ? 5.742 -13.297 4.98 1 89.94 5 LEU B CA 1
ATOM 1512 C C . LEU B 1 5 ? 4.324 -13.188 5.527 1 89.94 5 LEU B C 1
ATOM 1514 O O . LEU B 1 5 ? 3.4 -13.805 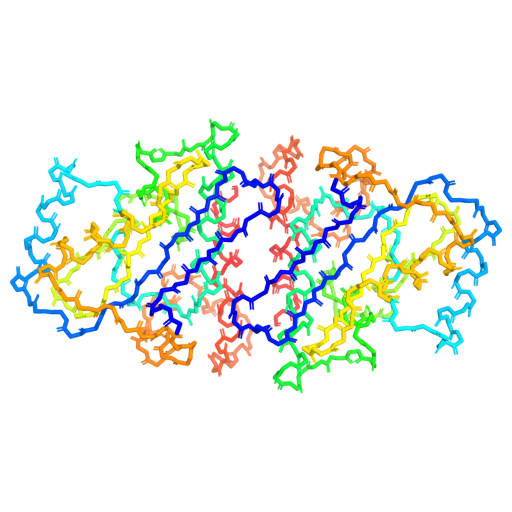4.988 1 89.94 5 LEU B O 1
ATOM 1518 N N . THR B 1 6 ? 4.219 -12.531 6.676 1 89.75 6 THR B N 1
ATOM 1519 C CA . THR B 1 6 ? 2.896 -12.242 7.219 1 89.75 6 THR B CA 1
ATOM 1520 C C . THR B 1 6 ? 2.539 -10.773 7.016 1 89.75 6 THR B C 1
ATOM 1522 O O . THR B 1 6 ? 3.311 -9.883 7.387 1 89.75 6 THR B O 1
ATOM 1525 N N . LEU B 1 7 ? 1.431 -10.508 6.371 1 91.25 7 LEU B N 1
ATOM 1526 C CA . LEU B 1 7 ? 0.937 -9.164 6.125 1 91.25 7 LEU B CA 1
ATOM 1527 C C . LEU B 1 7 ? -0.266 -8.852 7.012 1 91.25 7 LEU B C 1
ATOM 1529 O O . LEU B 1 7 ? -1.185 -9.672 7.125 1 91.25 7 LEU B O 1
ATOM 1533 N N . ARG B 1 8 ? -0.184 -7.723 7.648 1 88.19 8 ARG B N 1
ATOM 1534 C CA . ARG B 1 8 ? -1.291 -7.215 8.453 1 88.19 8 ARG B CA 1
ATOM 1535 C C . ARG B 1 8 ? -1.821 -5.898 7.891 1 88.19 8 ARG B C 1
ATOM 1537 O O . ARG B 1 8 ? -1.091 -5.164 7.223 1 88.19 8 ARG B O 1
ATOM 1544 N N . PHE B 1 9 ? -3.066 -5.672 8.133 1 88.19 9 PHE B N 1
ATOM 1545 C CA . PHE B 1 9 ? -3.752 -4.504 7.594 1 88.19 9 PHE B CA 1
ATOM 1546 C C . PHE B 1 9 ? -4.391 -3.684 8.711 1 88.19 9 PHE B C 1
ATOM 1548 O O . PHE B 1 9 ? -5.441 -4.055 9.234 1 88.19 9 PHE B O 1
ATOM 1555 N N . PRO B 1 10 ? -3.826 -2.574 9.008 1 82.25 10 PRO B N 1
ATOM 1556 C CA . PRO B 1 10 ? -4.34 -1.761 10.109 1 82.25 10 PRO B CA 1
ATOM 1557 C C . PRO B 1 10 ? -5.828 -1.451 9.977 1 82.25 10 PRO B C 1
ATOM 1559 O O . PRO B 1 10 ? -6.547 -1.394 10.977 1 82.25 10 PRO B O 1
ATOM 1562 N N . GLN B 1 11 ? -6.32 -1.231 8.773 1 84.62 11 GLN B N 1
ATOM 1563 C CA . GLN B 1 11 ? -7.719 -0.883 8.539 1 84.62 11 GLN B CA 1
ATOM 1564 C C . GLN B 1 11 ? -8.617 -2.111 8.656 1 84.62 11 GLN B C 1
ATOM 1566 O O . GLN B 1 11 ? -9.828 -1.984 8.844 1 84.62 11 GLN B O 1
ATOM 1571 N N . TYR B 1 12 ? -8.016 -3.236 8.516 1 90.44 12 TYR B N 1
ATOM 1572 C CA . TYR B 1 12 ? -8.75 -4.496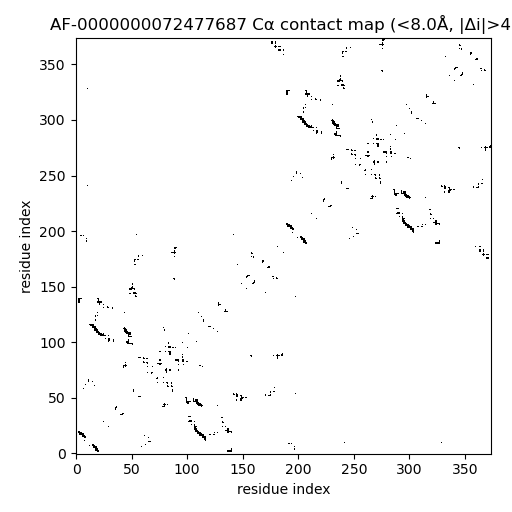 8.578 1 90.44 12 TYR B CA 1
ATOM 1573 C C . TYR B 1 12 ? -8.023 -5.512 9.445 1 90.44 12 TYR B C 1
ATOM 1575 O O . TYR B 1 12 ? -7.602 -6.566 8.961 1 90.44 12 TYR B O 1
ATOM 1583 N N . PRO B 1 13 ? -8.008 -5.285 10.766 1 88 13 PRO B N 1
ATOM 1584 C CA . PRO B 1 13 ? -7.176 -6.09 11.664 1 88 13 PRO B CA 1
ATOM 1585 C C . PRO B 1 13 ? -7.66 -7.531 11.781 1 88 13 PRO B C 1
ATOM 1587 O O . PRO B 1 13 ? -6.93 -8.391 12.281 1 88 13 PRO B O 1
ATOM 1590 N N . GLN B 1 14 ? -8.867 -7.793 11.344 1 92.88 14 GLN B N 1
ATOM 1591 C CA . GLN B 1 14 ? -9.398 -9.148 11.43 1 92.88 14 GLN B CA 1
ATOM 1592 C C . GLN B 1 14 ? -8.797 -10.047 10.352 1 92.88 14 GLN B C 1
ATOM 1594 O O . GLN B 1 14 ? -8.953 -11.266 10.391 1 92.88 14 GLN B O 1
ATOM 1599 N N . TRP B 1 15 ? -8.125 -9.422 9.422 1 93.5 15 TRP B N 1
ATOM 1600 C CA . TRP B 1 15 ? -7.547 -10.18 8.32 1 93.5 15 TRP B CA 1
ATOM 1601 C C . TRP B 1 15 ? -6.031 -10.266 8.453 1 93.5 15 TRP B C 1
ATOM 1603 O O . TRP B 1 15 ? -5.383 -9.312 8.891 1 93.5 15 TRP B O 1
ATOM 1613 N N . THR B 1 16 ? -5.508 -11.383 8.117 1 93.38 16 THR B N 1
ATOM 1614 C CA . THR B 1 16 ? -4.074 -11.609 7.984 1 93.38 16 THR B CA 1
ATOM 1615 C C . THR B 1 16 ? -3.768 -12.383 6.703 1 93.38 16 THR B C 1
ATOM 1617 O O . THR B 1 16 ? -4.496 -13.305 6.336 1 93.38 16 THR B O 1
ATOM 1620 N N . ALA B 1 17 ? -2.729 -11.977 6.012 1 95.12 17 ALA B N 1
ATOM 1621 C CA . ALA B 1 17 ? -2.301 -12.719 4.828 1 95.12 17 ALA B CA 1
ATOM 1622 C C . ALA B 1 17 ? -0.95 -13.391 5.062 1 95.12 17 ALA B C 1
ATOM 1624 O O . ALA B 1 17 ? -0.051 -12.797 5.664 1 95.12 17 ALA B O 1
ATOM 1625 N N . VAL B 1 18 ? -0.868 -14.609 4.699 1 94.38 18 VAL B N 1
ATOM 1626 C CA . VAL B 1 18 ? 0.391 -15.344 4.734 1 94.38 18 VAL B CA 1
ATOM 1627 C C . VAL B 1 18 ? 0.875 -15.609 3.309 1 94.38 18 VAL B C 1
ATOM 1629 O O . VAL B 1 18 ? 0.132 -16.141 2.484 1 94.38 18 VAL B O 1
ATOM 1632 N N . VAL B 1 19 ? 2.119 -15.203 3.016 1 95.75 19 VAL B N 1
ATOM 1633 C CA . VAL B 1 19 ? 2.688 -15.328 1.678 1 95.75 19 VAL B CA 1
ATOM 1634 C C . VAL B 1 19 ? 3.951 -16.188 1.733 1 95.75 19 VAL B C 1
ATOM 1636 O O . VAL B 1 19 ? 4.844 -15.93 2.547 1 95.75 19 VAL B O 1
ATOM 1639 N N . ALA B 1 20 ? 3.984 -17.203 0.926 1 96.12 20 ALA B N 1
ATOM 1640 C CA . ALA B 1 20 ? 5.172 -18.047 0.824 1 96.12 20 ALA B CA 1
ATOM 1641 C C . ALA B 1 20 ? 5.621 -18.188 -0.628 1 96.12 20 ALA B C 1
ATOM 1643 O O . ALA B 1 20 ? 4.797 -18.156 -1.544 1 96.12 20 ALA B O 1
ATOM 1644 N N . LYS B 1 21 ? 6.906 -18.328 -0.768 1 96.56 21 LYS B N 1
ATOM 1645 C CA . LYS B 1 21 ? 7.492 -18.5 -2.094 1 96.56 21 LYS B CA 1
ATOM 1646 C C . LYS B 1 21 ? 8.188 -19.859 -2.215 1 96.56 21 LYS B C 1
ATOM 1648 O O . LYS B 1 21 ? 8.852 -20.297 -1.28 1 96.56 21 LYS B O 1
ATOM 1653 N N . PHE B 1 22 ? 7.996 -20.516 -3.334 1 96.62 22 PHE B N 1
ATOM 1654 C CA . PHE B 1 22 ? 8.625 -21.781 -3.662 1 96.62 22 PHE B CA 1
ATOM 1655 C C . PHE B 1 22 ? 9.367 -21.703 -4.992 1 96.62 22 PHE B C 1
ATOM 1657 O O . PHE B 1 22 ? 8.875 -21.094 -5.941 1 96.62 22 PHE B O 1
ATOM 1664 N N . THR B 1 23 ? 10.531 -22.219 -4.98 1 95.62 23 THR B N 1
ATOM 1665 C CA . THR B 1 23 ? 11.312 -22.219 -6.215 1 95.62 23 THR B CA 1
ATOM 1666 C C . THR B 1 23 ? 11.648 -23.641 -6.641 1 95.62 23 THR B C 1
ATOM 1668 O O . THR B 1 23 ? 11.531 -24.578 -5.844 1 95.62 23 THR B O 1
ATOM 1671 N N . SER B 1 24 ? 11.938 -23.797 -7.93 1 95.88 24 SER B N 1
ATOM 1672 C CA . SER B 1 24 ? 12.328 -25.078 -8.508 1 95.88 24 SER B CA 1
ATOM 1673 C C . SER B 1 24 ? 11.25 -26.141 -8.289 1 95.88 24 SER B C 1
ATOM 1675 O O . SER B 1 24 ? 11.547 -27.25 -7.867 1 95.88 24 SER B O 1
ATOM 1677 N N . VAL B 1 25 ? 10.062 -25.75 -8.469 1 97.19 25 VAL B N 1
ATOM 1678 C CA . VAL B 1 25 ? 8.945 -26.672 -8.328 1 97.19 25 VAL B CA 1
ATOM 1679 C C . VAL B 1 25 ? 8.867 -27.578 -9.547 1 97.19 25 VAL B C 1
ATOM 1681 O O . VAL B 1 25 ? 8.781 -27.109 -10.68 1 97.19 25 VAL B O 1
ATOM 1684 N N . PRO B 1 26 ? 8.859 -28.828 -9.297 1 96.69 26 PRO B N 1
ATOM 1685 C CA . PRO B 1 26 ? 8.789 -29.75 -10.445 1 96.69 26 PRO B CA 1
ATOM 1686 C C . PRO B 1 26 ? 7.484 -29.625 -11.219 1 96.69 26 PRO B C 1
ATOM 1688 O O . PRO B 1 26 ? 6.438 -29.328 -10.633 1 96.69 26 PRO B O 1
ATOM 1691 N N . SER B 1 27 ? 7.547 -29.922 -12.508 1 95.69 27 SER B N 1
ATOM 1692 C CA . SER B 1 27 ? 6.387 -29.812 -13.391 1 95.69 27 SER B CA 1
ATOM 1693 C C . SER B 1 27 ? 5.254 -30.719 -12.93 1 95.69 27 SER B C 1
ATOM 1695 O O . SER B 1 27 ? 4.078 -30.359 -13.031 1 95.69 27 SER B O 1
ATOM 1697 N N . SER B 1 28 ? 5.594 -31.844 -12.43 1 95.75 28 SER B N 1
ATOM 1698 C CA . SER B 1 28 ? 4.578 -32.781 -11.969 1 95.75 28 SER B CA 1
ATOM 1699 C C . SER B 1 28 ? 3.805 -32.219 -10.781 1 95.75 28 SER B C 1
ATOM 1701 O O . SER B 1 28 ? 2.588 -32.375 -10.688 1 95.75 28 SER B O 1
ATOM 1703 N N . VAL B 1 29 ? 4.484 -31.562 -9.938 1 96.56 29 VAL B N 1
ATOM 1704 C CA . VAL B 1 29 ? 3.863 -30.938 -8.773 1 96.56 29 VAL B CA 1
ATOM 1705 C C . VAL B 1 29 ? 2.98 -29.781 -9.211 1 96.56 29 VAL B C 1
ATOM 1707 O O . VAL B 1 29 ? 1.864 -29.609 -8.711 1 96.56 29 VAL B O 1
ATOM 1710 N N . LEU B 1 30 ? 3.441 -29.016 -10.148 1 96.56 30 LEU B N 1
ATOM 1711 C CA . LEU B 1 30 ? 2.674 -27.906 -10.68 1 96.56 30 LEU B CA 1
ATOM 1712 C C . LEU B 1 30 ? 1.362 -28.375 -11.297 1 96.56 30 LEU B C 1
ATOM 1714 O O . LEU B 1 30 ? 0.31 -27.781 -11.078 1 96.56 30 LEU B O 1
ATOM 1718 N N . GLU B 1 31 ? 1.457 -29.438 -12.008 1 95.25 31 GLU B N 1
ATOM 1719 C CA . GLU B 1 31 ? 0.268 -29.984 -12.641 1 95.25 31 GLU B CA 1
ATOM 1720 C C . GLU B 1 31 ? -0.743 -30.469 -11.602 1 95.25 31 GLU B C 1
ATOM 1722 O O . GLU B 1 31 ? -1.939 -30.203 -11.727 1 95.25 31 GLU B O 1
ATOM 1727 N N . GLN B 1 32 ? -0.229 -31.141 -10.68 1 95.31 32 GLN B N 1
ATOM 1728 C CA . GLN B 1 32 ? -1.101 -31.641 -9.617 1 95.31 32 GLN B CA 1
ATOM 1729 C C . GLN B 1 32 ? -1.75 -30.484 -8.859 1 95.31 32 GLN B C 1
ATOM 1731 O O . GLN B 1 32 ? -2.947 -30.516 -8.57 1 95.31 32 GLN B O 1
ATOM 1736 N N . ALA B 1 33 ? -0.947 -29.484 -8.516 1 95.56 33 ALA B N 1
ATOM 1737 C CA . ALA B 1 33 ? -1.465 -28.312 -7.812 1 95.56 33 ALA B CA 1
ATOM 1738 C C . ALA B 1 33 ? -2.537 -27.609 -8.641 1 95.56 33 ALA B C 1
ATOM 1740 O O . ALA B 1 33 ? -3.568 -27.203 -8.109 1 95.56 33 ALA B O 1
ATOM 1741 N N . THR B 1 34 ? -2.266 -27.484 -9.906 1 94.06 34 THR B N 1
ATOM 1742 C CA . THR B 1 34 ? -3.219 -26.844 -10.812 1 94.06 34 THR B CA 1
ATOM 1743 C C . THR B 1 34 ? -4.551 -27.594 -10.797 1 94.06 34 THR B C 1
ATOM 1745 O O . THR B 1 34 ? -5.613 -26.969 -10.727 1 94.06 34 THR B O 1
ATOM 1748 N N . GLN B 1 35 ? -4.516 -28.844 -10.805 1 94 35 GLN B N 1
ATOM 1749 C CA . GLN B 1 35 ? -5.723 -29.672 -10.789 1 94 35 GLN B CA 1
ATOM 1750 C C . GLN B 1 35 ? -6.496 -29.484 -9.484 1 94 35 GLN B C 1
ATOM 1752 O O . GLN B 1 35 ? -7.727 -29.391 -9.492 1 94 35 GLN B O 1
ATOM 1757 N N . ARG B 1 36 ? -5.812 -29.453 -8.484 1 93.75 36 ARG B N 1
ATOM 1758 C CA . ARG B 1 36 ? -6.449 -29.297 -7.176 1 93.75 36 ARG B CA 1
ATOM 1759 C C . ARG B 1 36 ? -7.102 -27.922 -7.039 1 93.75 36 ARG B C 1
ATOM 1761 O O . ARG B 1 36 ? -8.188 -27.797 -6.477 1 93.75 36 ARG B O 1
ATOM 1768 N N . VAL B 1 37 ? -6.418 -26.922 -7.543 1 91.5 37 VAL B N 1
ATOM 1769 C CA . VAL B 1 37 ? -6.961 -25.562 -7.516 1 91.5 37 VAL B CA 1
ATOM 1770 C C . VAL B 1 37 ? -8.227 -25.5 -8.359 1 91.5 37 VAL B C 1
ATOM 1772 O O . VAL B 1 37 ? -9.25 -24.984 -7.918 1 91.5 37 VAL B O 1
ATOM 1775 N N . PHE B 1 38 ? -8.125 -26.062 -9.477 1 89.06 38 PHE B N 1
ATOM 1776 C CA . PHE B 1 38 ? -9.25 -26.031 -10.398 1 89.06 38 PHE B CA 1
ATOM 1777 C C . PHE B 1 38 ? -10.43 -26.812 -9.844 1 89.06 38 PHE B C 1
ATOM 1779 O O . PHE B 1 38 ? -11.586 -26.453 -10.078 1 89.06 38 PHE B O 1
ATOM 1786 N N . ALA B 1 39 ? -10.148 -27.844 -9.086 1 92.44 39 ALA B N 1
ATOM 1787 C CA . ALA B 1 39 ? -11.188 -28.688 -8.492 1 92.44 39 ALA B CA 1
ATOM 1788 C C . ALA B 1 39 ? -11.805 -28.016 -7.27 1 92.44 39 ALA B C 1
ATOM 1790 O O . ALA B 1 39 ? -12.758 -28.516 -6.688 1 92.44 39 ALA B O 1
ATOM 1791 N N . GLY B 1 40 ? -11.18 -26.906 -6.887 1 90.88 40 GLY B N 1
ATOM 1792 C CA . GLY B 1 40 ? -11.703 -26.188 -5.738 1 90.88 40 GLY B CA 1
ATOM 1793 C C . GLY B 1 40 ? -11.312 -26.812 -4.414 1 90.88 40 GLY B C 1
ATOM 1794 O O . GLY B 1 40 ? -12.008 -26.641 -3.41 1 90.88 40 GLY B O 1
ATOM 1795 N N . GLU B 1 41 ? -10.195 -27.484 -4.387 1 92.12 41 GLU B N 1
ATOM 1796 C CA . GLU B 1 41 ? -9.789 -28.219 -3.189 1 92.12 41 GLU B CA 1
ATOM 1797 C C . GLU B 1 41 ? -9.016 -27.312 -2.23 1 92.12 41 GLU B C 1
ATOM 1799 O O . GLU B 1 41 ? -8.625 -27.734 -1.144 1 92.12 41 GLU B O 1
ATOM 1804 N N . THR B 1 42 ? -8.789 -26.125 -2.623 1 93 42 THR B N 1
ATOM 1805 C CA . THR B 1 42 ? -8.031 -25.219 -1.763 1 93 42 THR B CA 1
ATOM 1806 C C . THR B 1 42 ? -8.547 -23.797 -1.886 1 93 42 THR B C 1
ATOM 1808 O O . THR B 1 42 ? -9.117 -23.422 -2.91 1 93 42 THR B O 1
ATOM 1811 N N . THR B 1 43 ? -8.305 -23.031 -0.819 1 91.69 43 THR B N 1
ATOM 1812 C CA . THR B 1 43 ? -8.656 -21.609 -0.821 1 91.69 43 THR B CA 1
ATOM 1813 C C . THR B 1 43 ? -7.414 -20.75 -1.021 1 91.69 43 THR B C 1
ATOM 1815 O O . THR B 1 43 ? -7.504 -19.516 -1.057 1 91.69 43 THR B O 1
ATOM 1818 N N . LEU B 1 44 ? -6.32 -21.406 -1.2 1 95.5 44 LEU B N 1
ATOM 1819 C CA . LEU B 1 44 ? -5.055 -20.703 -1.364 1 95.5 44 LEU B CA 1
ATOM 1820 C C . LEU B 1 44 ? -4.953 -20.078 -2.752 1 95.5 44 LEU B C 1
ATOM 1822 O O . LEU B 1 44 ? -5.379 -20.688 -3.74 1 95.5 44 LEU B O 1
ATOM 1826 N N . GLY B 1 45 ? -4.496 -18.828 -2.746 1 96.44 45 GLY B N 1
ATOM 1827 C CA . GLY B 1 45 ? -4 -18.312 -4.016 1 96.44 45 GLY B CA 1
ATOM 1828 C C . GLY B 1 45 ? -2.646 -18.875 -4.398 1 96.44 45 GLY B C 1
ATOM 1829 O O . GLY B 1 45 ? -1.71 -18.859 -3.598 1 96.44 45 GLY B O 1
ATOM 1830 N N . VAL B 1 46 ? -2.566 -19.5 -5.559 1 97 46 VAL B N 1
ATOM 1831 C CA . VAL B 1 46 ? -1.316 -20.078 -6.051 1 97 46 VAL B CA 1
ATOM 1832 C C . VAL B 1 46 ? -0.953 -19.453 -7.395 1 97 46 VAL B C 1
ATOM 1834 O O . VAL B 1 46 ? -1.614 -19.703 -8.406 1 97 46 VAL B O 1
ATOM 1837 N N . LEU B 1 47 ? 0.14 -18.656 -7.336 1 97.56 47 LEU B N 1
ATOM 1838 C CA . LEU B 1 47 ? 0.473 -17.812 -8.477 1 97.56 47 LEU B CA 1
ATOM 1839 C C . LEU B 1 47 ? 1.844 -18.172 -9.039 1 97.56 47 LEU B C 1
ATOM 1841 O O . LEU B 1 47 ? 2.754 -18.531 -8.289 1 97.56 47 LEU B O 1
ATOM 1845 N N . ASN B 1 48 ? 1.966 -18.047 -10.359 1 97.25 48 ASN B N 1
ATOM 1846 C CA . ASN B 1 48 ? 3.32 -17.969 -10.898 1 97.25 48 ASN B CA 1
ATOM 1847 C C . ASN B 1 48 ? 3.936 -16.594 -10.695 1 97.25 48 ASN B C 1
ATOM 1849 O O . ASN B 1 48 ? 3.24 -15.648 -10.312 1 97.25 48 ASN B O 1
ATOM 1853 N N . THR B 1 49 ? 5.191 -16.453 -10.906 1 97.31 49 THR B N 1
ATOM 1854 C CA . THR B 1 49 ? 5.871 -15.211 -10.531 1 97.31 49 THR B CA 1
ATOM 1855 C C . THR B 1 49 ? 6.309 -14.438 -11.766 1 97.31 49 THR B C 1
ATOM 1857 O O . THR B 1 49 ? 7.051 -13.461 -11.664 1 97.31 49 THR B O 1
ATOM 1860 N N . THR B 1 50 ? 5.855 -14.812 -12.938 1 97.06 50 THR B N 1
ATOM 1861 C CA . THR B 1 50 ? 6.332 -14.273 -14.211 1 97.06 50 THR B CA 1
ATOM 1862 C C . THR B 1 50 ? 6.09 -12.766 -14.281 1 97.06 50 THR B C 1
ATOM 1864 O O . THR B 1 50 ? 6.926 -12.023 -14.805 1 97.06 50 THR B O 1
ATOM 1867 N N . LEU B 1 51 ? 4.973 -12.328 -13.688 1 97.44 51 LEU B N 1
ATOM 1868 C CA . LEU B 1 51 ? 4.609 -10.922 -13.82 1 97.44 51 LEU B CA 1
ATOM 1869 C C . LEU B 1 51 ? 4.734 -10.203 -12.484 1 97.44 51 LEU B C 1
ATOM 1871 O O . LEU B 1 51 ? 4.289 -9.055 -12.344 1 97.44 51 LEU B O 1
ATOM 1875 N N . LEU B 1 52 ? 5.273 -10.844 -11.5 1 97.31 52 LEU B N 1
ATOM 1876 C CA . LEU B 1 52 ? 5.457 -10.219 -10.195 1 97.31 52 LEU B CA 1
ATOM 1877 C C . LEU B 1 52 ? 6.824 -9.555 -10.102 1 97.31 52 LEU B C 1
ATOM 1879 O O . LEU B 1 52 ? 7.855 -10.234 -10.172 1 97.31 52 LEU B O 1
ATOM 1883 N N . VAL B 1 53 ? 6.84 -8.242 -9.828 1 95.81 53 VAL B N 1
ATOM 1884 C CA . VAL B 1 53 ? 8.102 -7.508 -9.883 1 95.81 53 VAL B CA 1
ATOM 1885 C C . VAL B 1 53 ? 8.523 -7.102 -8.477 1 95.81 53 VAL B C 1
ATOM 1887 O O . VAL B 1 53 ? 9.648 -6.652 -8.266 1 95.81 53 VAL B O 1
ATOM 1890 N N . SER B 1 54 ? 7.633 -7.254 -7.492 1 94.44 54 SER B N 1
ATOM 1891 C CA . SER B 1 54 ? 7.957 -6.828 -6.137 1 94.44 54 SER B CA 1
ATOM 1892 C C . SER B 1 54 ? 6.953 -7.375 -5.129 1 94.44 54 SER B C 1
ATOM 1894 O O . SER B 1 54 ? 5.844 -7.77 -5.496 1 94.44 54 SER B O 1
ATOM 1896 N N . THR B 1 55 ? 7.352 -7.402 -3.93 1 93.94 55 THR B N 1
ATOM 1897 C CA . THR B 1 55 ? 6.457 -7.75 -2.832 1 93.94 55 THR B CA 1
ATOM 1898 C C . THR B 1 55 ? 5.324 -6.73 -2.715 1 93.94 55 THR B C 1
ATOM 1900 O O . THR B 1 55 ? 4.188 -7.094 -2.416 1 93.94 55 THR B O 1
ATOM 1903 N N . ARG B 1 56 ? 5.621 -5.52 -2.977 1 92.56 56 ARG B N 1
ATOM 1904 C CA . ARG B 1 56 ? 4.652 -4.434 -2.865 1 92.56 56 ARG B CA 1
ATOM 1905 C C . ARG B 1 56 ? 3.49 -4.637 -3.832 1 92.56 56 ARG B C 1
ATOM 1907 O O . ARG B 1 56 ? 2.342 -4.328 -3.508 1 92.56 56 ARG B O 1
ATOM 1914 N N . GLN B 1 57 ? 3.797 -5.074 -4.984 1 95.38 57 GLN B N 1
ATOM 1915 C CA . GLN B 1 57 ? 2.76 -5.387 -5.961 1 95.38 57 GLN B CA 1
ATOM 1916 C C . GLN B 1 57 ? 1.767 -6.402 -5.402 1 95.38 57 GLN B C 1
ATOM 1918 O O . GLN B 1 57 ? 0.553 -6.219 -5.52 1 95.38 57 GLN B O 1
ATOM 1923 N N . LEU B 1 58 ? 2.309 -7.398 -4.836 1 96.31 58 LEU B N 1
ATOM 1924 C CA . LEU B 1 58 ? 1.495 -8.445 -4.227 1 96.31 58 LEU B CA 1
ATOM 1925 C C . LEU B 1 58 ? 0.69 -7.898 -3.053 1 96.31 58 LEU B C 1
ATOM 1927 O O . LEU B 1 58 ? -0.499 -8.195 -2.918 1 96.31 58 LEU B O 1
ATOM 1931 N N . GLU B 1 59 ? 1.356 -7.121 -2.23 1 94.56 59 GLU B N 1
ATOM 1932 C CA . GLU B 1 59 ? 0.701 -6.527 -1.071 1 94.56 59 GLU B CA 1
ATOM 1933 C C . GLU B 1 59 ? -0.502 -5.684 -1.489 1 94.56 59 GLU B C 1
ATOM 1935 O O . GLU B 1 59 ? -1.546 -5.715 -0.833 1 94.56 59 GLU B O 1
ATOM 1940 N N . TYR B 1 60 ? -0.297 -4.969 -2.516 1 94 60 TYR B N 1
ATOM 1941 C CA . TYR B 1 60 ? -1.389 -4.145 -3.025 1 94 60 TYR B CA 1
ATOM 1942 C C . TYR B 1 60 ? -2.596 -5.004 -3.387 1 94 60 TYR B C 1
ATOM 1944 O O . TYR B 1 60 ? -3.719 -4.719 -2.967 1 94 60 TYR B O 1
ATOM 1952 N N . ALA B 1 61 ? -2.375 -6 -4.219 1 96.56 61 ALA B N 1
ATOM 1953 C CA . ALA B 1 61 ? -3.461 -6.855 -4.691 1 96.56 61 ALA B CA 1
ATOM 1954 C C . ALA B 1 61 ? -4.168 -7.539 -3.525 1 96.56 61 ALA B C 1
ATOM 1956 O O . ALA B 1 61 ? -5.395 -7.641 -3.51 1 96.56 61 ALA B O 1
ATOM 1957 N N . ILE B 1 62 ? -3.41 -8 -2.547 1 96.81 62 ILE B N 1
ATOM 1958 C CA . ILE B 1 62 ? -3.961 -8.672 -1.375 1 96.81 62 ILE B CA 1
ATOM 1959 C C . ILE B 1 62 ? -4.809 -7.688 -0.569 1 96.81 62 ILE B C 1
ATOM 1961 O O . ILE B 1 62 ? -5.922 -8.016 -0.154 1 96.81 62 ILE B O 1
ATOM 1965 N N . TYR B 1 63 ? -4.293 -6.508 -0.405 1 93.81 63 TYR B N 1
ATOM 1966 C CA . TYR B 1 63 ? -5.035 -5.484 0.322 1 93.81 63 TYR B CA 1
ATOM 1967 C C . TYR B 1 63 ? -6.367 -5.188 -0.361 1 93.81 63 TYR B C 1
ATOM 1969 O O . TYR B 1 63 ? -7.406 -5.117 0.297 1 93.81 63 TYR B O 1
ATOM 1977 N N . LYS B 1 64 ? -6.289 -4.941 -1.607 1 93.56 64 LYS B N 1
ATOM 1978 C CA . LYS B 1 64 ? -7.496 -4.652 -2.369 1 93.56 64 LYS B CA 1
ATOM 1979 C C . LYS B 1 64 ? -8.516 -5.781 -2.242 1 93.56 64 LYS B C 1
ATOM 1981 O O . LYS B 1 64 ? -9.719 -5.539 -2.188 1 93.56 64 LYS B O 1
ATOM 1986 N N . THR B 1 65 ? -8.023 -6.953 -2.27 1 96.31 65 THR B N 1
ATOM 1987 C CA . THR B 1 65 ? -8.891 -8.117 -2.125 1 96.31 65 THR B CA 1
ATOM 1988 C C . THR B 1 65 ? -9.602 -8.094 -0.772 1 96.31 65 THR B C 1
ATOM 1990 O O . THR B 1 65 ? -10.812 -8.281 -0.699 1 96.31 65 THR B O 1
ATOM 1993 N N . VAL B 1 66 ? -8.852 -7.852 0.261 1 94.94 66 VAL B N 1
ATOM 1994 C CA . VAL B 1 66 ? -9.414 -7.762 1.604 1 94.94 66 VAL B CA 1
ATOM 1995 C C . VAL B 1 66 ? -10.445 -6.633 1.658 1 94.94 66 VAL B C 1
ATOM 1997 O O . VAL B 1 66 ? -11.539 -6.809 2.199 1 94.94 66 VAL B O 1
ATOM 2000 N N . GLN B 1 67 ? -10.094 -5.555 1.125 1 92 67 GLN B N 1
ATOM 2001 C CA . GLN B 1 67 ? -10.984 -4.402 1.085 1 92 67 GLN B CA 1
ATOM 2002 C C . GLN B 1 67 ? -12.289 -4.742 0.366 1 92 67 GLN B C 1
ATOM 2004 O O . GLN B 1 67 ? -13.375 -4.469 0.878 1 92 67 GLN B O 1
ATOM 2009 N N . ASN B 1 68 ? -12.172 -5.305 -0.836 1 93.25 68 ASN B N 1
ATOM 2010 C CA . ASN B 1 68 ? -13.352 -5.695 -1.605 1 93.25 68 ASN B CA 1
ATOM 2011 C C . ASN B 1 68 ? -14.227 -6.672 -0.83 1 93.25 68 ASN B C 1
ATOM 2013 O O . ASN B 1 68 ? -15.453 -6.59 -0.89 1 93.25 68 ASN B O 1
ATOM 2017 N N . GLU B 1 69 ? -13.57 -7.559 -0.154 1 94.56 69 GLU B N 1
ATOM 2018 C CA . GLU B 1 69 ? -14.312 -8.523 0.655 1 94.56 69 GLU B CA 1
ATOM 2019 C C . GLU B 1 69 ? -15.078 -7.824 1.775 1 94.56 69 GLU B C 1
ATOM 2021 O O . GLU B 1 69 ? -16.266 -8.102 1.994 1 94.56 69 GLU B O 1
ATOM 2026 N N . GLU B 1 70 ? -14.469 -6.906 2.449 1 90.69 70 GLU B N 1
ATOM 2027 C CA . GLU B 1 70 ? -15.055 -6.211 3.59 1 90.69 70 GLU B CA 1
ATOM 2028 C C . GLU B 1 70 ? -16.203 -5.305 3.148 1 90.69 70 GLU B C 1
ATOM 2030 O O . GLU B 1 70 ? -17.172 -5.125 3.885 1 90.69 70 GLU B O 1
ATOM 2035 N N . PHE B 1 71 ? -16.125 -4.828 1.965 1 88.25 71 PHE B N 1
ATOM 2036 C CA . PHE B 1 71 ? -17.141 -3.904 1.479 1 88.25 71 PHE B CA 1
ATOM 2037 C C . PHE B 1 71 ? -18.188 -4.637 0.631 1 88.25 71 PHE B C 1
ATOM 2039 O O . PHE B 1 71 ? -19.141 -4.027 0.148 1 88.25 71 PHE B O 1
ATOM 2046 N N . GLY B 1 72 ? -17.984 -5.91 0.479 1 91.31 72 GLY B N 1
ATOM 2047 C CA . GLY B 1 72 ? -18.922 -6.707 -0.294 1 91.31 72 GLY B CA 1
ATOM 2048 C C . GLY B 1 72 ? -18.891 -6.395 -1.778 1 91.31 72 GLY B C 1
ATOM 2049 O O . GLY B 1 72 ? -19.922 -6.445 -2.453 1 91.31 72 GLY B O 1
ATOM 2050 N N . THR B 1 73 ? -17.719 -5.973 -2.281 1 88.75 73 THR B N 1
ATOM 2051 C CA . THR B 1 73 ? -17.625 -5.562 -3.678 1 88.75 73 THR B CA 1
ATOM 2052 C C . THR B 1 73 ? -16.703 -6.508 -4.457 1 88.75 73 THR B C 1
ATOM 2054 O O . THR B 1 73 ? -16.219 -6.156 -5.531 1 88.75 73 THR B O 1
ATOM 2057 N N . ARG B 1 74 ? -16.422 -7.676 -3.881 1 90.56 74 ARG B N 1
ATOM 2058 C CA . ARG B 1 74 ? -15.602 -8.648 -4.59 1 90.56 74 ARG B CA 1
ATOM 2059 C C . ARG B 1 74 ? -16.219 -9.008 -5.938 1 90.56 74 ARG B C 1
ATOM 2061 O O . ARG B 1 74 ? -17.438 -9.195 -6.043 1 90.56 74 ARG B O 1
ATOM 2068 N N . LYS B 1 75 ? -15.43 -9.141 -6.949 1 91.12 75 LYS B N 1
ATOM 2069 C CA . LYS B 1 75 ? -15.883 -9.469 -8.297 1 91.12 75 LYS B CA 1
ATOM 2070 C C . LYS B 1 75 ? -15.742 -10.961 -8.578 1 91.12 75 LYS B C 1
ATOM 2072 O O . LYS B 1 75 ? -16.578 -11.555 -9.266 1 91.12 75 LYS B O 1
ATOM 2077 N N . ALA B 1 76 ? -14.695 -11.57 -8.047 1 93.62 76 ALA B N 1
ATOM 2078 C CA . ALA B 1 76 ? -14.422 -12.984 -8.312 1 93.62 76 ALA B CA 1
ATOM 2079 C C . ALA B 1 76 ? -15.156 -13.875 -7.316 1 93.62 76 ALA B C 1
ATOM 2081 O O . ALA B 1 76 ? -15.594 -13.414 -6.262 1 93.62 76 ALA B O 1
ATOM 2082 N N . LYS B 1 77 ? -15.289 -15.109 -7.66 1 92.81 77 LYS B N 1
ATOM 2083 C CA . LYS B 1 77 ? -16.031 -16.078 -6.859 1 92.81 77 LYS B CA 1
ATOM 2084 C C . LYS B 1 77 ? -15.281 -16.422 -5.578 1 92.81 77 LYS B C 1
ATOM 2086 O O . LYS B 1 77 ? -15.898 -16.719 -4.551 1 92.81 77 LYS B O 1
ATOM 2091 N N . THR B 1 78 ? -14.016 -16.469 -5.641 1 94.44 78 THR B N 1
ATOM 2092 C CA . THR B 1 78 ? -13.203 -16.812 -4.473 1 94.44 78 THR B CA 1
ATOM 2093 C C . THR B 1 78 ? -12.211 -15.695 -4.168 1 94.44 78 THR B C 1
ATOM 2095 O O . THR B 1 78 ? -11.891 -14.883 -5.043 1 94.44 78 THR B O 1
ATOM 2098 N N . LEU B 1 79 ? -11.711 -15.648 -2.955 1 95.44 79 LEU B N 1
ATOM 2099 C CA . LEU B 1 79 ? -10.695 -14.672 -2.57 1 95.44 79 LEU B CA 1
ATOM 2100 C C . LEU B 1 79 ? -9.406 -14.883 -3.361 1 95.44 79 LEU B C 1
ATOM 2102 O O . LEU B 1 79 ? -8.758 -13.914 -3.76 1 95.44 79 LEU B O 1
ATOM 2106 N N . ALA B 1 80 ? -9.109 -16.125 -3.586 1 95.06 80 ALA B N 1
ATOM 2107 C CA . ALA B 1 80 ? -7.926 -16.453 -4.375 1 95.06 80 ALA B CA 1
ATOM 2108 C C . ALA B 1 80 ? -8.008 -15.82 -5.766 1 95.06 80 ALA B C 1
ATOM 2110 O O . ALA B 1 80 ? -7.074 -15.141 -6.199 1 95.06 80 ALA B O 1
ATOM 2111 N N . THR B 1 81 ? -9.117 -16.031 -6.395 1 94.88 81 THR B N 1
ATOM 2112 C CA . THR B 1 81 ? -9.312 -15.5 -7.738 1 94.88 81 THR B CA 1
ATOM 2113 C C . THR B 1 81 ? -9.352 -13.977 -7.719 1 94.88 81 THR B C 1
ATOM 2115 O O . THR B 1 81 ? -8.883 -13.328 -8.656 1 94.88 81 THR B O 1
ATOM 2118 N N . GLU B 1 82 ? -9.875 -13.398 -6.633 1 96.25 82 GLU B N 1
ATOM 2119 C CA . GLU B 1 82 ? -9.922 -11.945 -6.48 1 96.25 82 GLU B CA 1
ATOM 2120 C C . GLU B 1 82 ? -8.523 -11.352 -6.449 1 96.25 82 GLU B C 1
ATOM 2122 O O . GLU B 1 82 ? -8.297 -10.258 -6.98 1 96.25 82 GLU B O 1
ATOM 2127 N N . ILE B 1 83 ? -7.594 -12.023 -5.828 1 97.31 83 ILE B N 1
ATOM 2128 C CA . ILE B 1 83 ? -6.211 -11.562 -5.789 1 97.31 83 ILE B CA 1
ATOM 2129 C C . ILE B 1 83 ? -5.664 -11.453 -7.211 1 97.31 83 ILE B C 1
ATOM 2131 O O . ILE B 1 83 ? -5.027 -10.461 -7.57 1 97.31 83 ILE B O 1
ATOM 2135 N N . PHE B 1 84 ? -5.984 -12.438 -8.055 1 96.44 84 PHE B N 1
ATOM 2136 C CA . PHE B 1 84 ? -5.543 -12.43 -9.445 1 96.44 84 PHE B CA 1
ATOM 2137 C C . PHE B 1 84 ? -6.117 -11.234 -10.195 1 96.44 84 PHE B C 1
ATOM 2139 O O . PHE B 1 84 ? -5.398 -10.547 -10.922 1 96.44 84 PHE B O 1
ATOM 2146 N N . ALA B 1 85 ? -7.355 -11.062 -9.938 1 95.94 85 ALA B N 1
ATOM 2147 C CA . ALA B 1 85 ? -8.047 -9.961 -10.609 1 95.94 85 ALA B CA 1
ATOM 2148 C C . ALA B 1 85 ? -7.43 -8.617 -10.234 1 95.94 85 ALA B C 1
ATOM 2150 O O . ALA B 1 85 ? -7.324 -7.723 -11.078 1 95.94 85 ALA B O 1
ATOM 2151 N N . ASN B 1 86 ? -6.953 -8.531 -9.008 1 95.5 86 ASN B N 1
ATOM 2152 C CA . ASN B 1 86 ? -6.426 -7.262 -8.516 1 95.5 86 ASN B CA 1
ATOM 2153 C C . ASN B 1 86 ? -4.965 -7.074 -8.914 1 95.5 86 ASN B C 1
ATOM 2155 O O . ASN B 1 86 ? -4.418 -5.977 -8.781 1 95.5 86 ASN B O 1
ATOM 2159 N N . LEU B 1 87 ? -4.367 -8.094 -9.398 1 97.25 87 LEU B N 1
ATOM 2160 C CA . LEU B 1 87 ? -3.016 -8 -9.938 1 97.25 87 LEU B CA 1
ATOM 2161 C C . LEU B 1 87 ? -3.043 -7.59 -11.406 1 97.25 87 LEU B C 1
ATOM 2163 O O . LEU B 1 87 ? -2.018 -7.191 -11.961 1 97.25 87 LEU B O 1
ATOM 2167 N N . SER B 1 88 ? -4.105 -7.777 -12 1 95.38 88 SER B N 1
ATOM 2168 C CA . SER B 1 88 ? -4.238 -7.535 -13.43 1 95.38 88 SER B CA 1
ATOM 2169 C C . SER B 1 88 ? -4.723 -6.117 -13.703 1 95.38 88 SER B C 1
ATOM 2171 O O . SER B 1 88 ? -5.582 -5.594 -12.984 1 95.38 88 SER B O 1
ATOM 2173 N N . PRO B 1 89 ? -4.18 -5.504 -14.742 1 93.5 89 PRO B N 1
ATOM 2174 C CA . PRO B 1 89 ? -4.621 -4.148 -15.078 1 93.5 89 PRO B CA 1
ATOM 2175 C C . PRO B 1 89 ? -5.949 -4.125 -15.828 1 93.5 89 PRO B C 1
ATOM 2177 O O . PRO B 1 89 ? -6.449 -3.053 -16.172 1 93.5 89 PRO B O 1
ATOM 2180 N N . ASP B 1 90 ? -6.527 -5.219 -16.047 1 89.12 90 ASP B N 1
ATOM 2181 C CA . ASP B 1 90 ? -7.82 -5.266 -16.734 1 89.12 90 ASP B CA 1
ATOM 2182 C C . ASP B 1 90 ? -8.859 -5.988 -15.875 1 89.12 90 ASP B C 1
ATOM 2184 O O . ASP B 1 90 ? -8.516 -6.66 -14.906 1 89.12 90 ASP B O 1
ATOM 2188 N N . LYS B 1 91 ? -10.133 -5.848 -16.203 1 84.19 91 LYS B N 1
ATOM 2189 C CA . LYS B 1 91 ? -11.227 -6.371 -15.391 1 84.19 91 LYS B CA 1
ATOM 2190 C C . LYS B 1 91 ? -11.609 -7.781 -15.828 1 84.19 91 LYS B C 1
ATOM 2192 O O . LYS B 1 91 ? -12.602 -8.336 -15.352 1 84.19 91 LYS B O 1
ATOM 2197 N N . ASN B 1 92 ? -10.836 -8.359 -16.641 1 92.12 92 ASN B N 1
ATOM 2198 C CA . ASN B 1 92 ? -11.109 -9.703 -17.156 1 92.12 92 ASN B CA 1
ATOM 2199 C C . ASN B 1 92 ? -10.492 -10.773 -16.25 1 92.12 92 ASN B C 1
ATOM 2201 O O . ASN B 1 92 ? -9.289 -11.023 -16.328 1 92.12 92 ASN B O 1
ATOM 2205 N N . ILE B 1 93 ? -11.344 -11.422 -15.5 1 92.88 93 ILE B N 1
ATOM 2206 C CA . ILE B 1 93 ? -10.898 -12.398 -14.508 1 92.88 93 ILE B CA 1
ATOM 2207 C C . ILE B 1 93 ? -10.227 -13.578 -15.211 1 92.88 93 ILE B C 1
ATOM 2209 O O . ILE B 1 93 ? -9.227 -14.109 -14.719 1 92.88 93 ILE B O 1
ATOM 2213 N N . GLY B 1 94 ? -10.797 -13.953 -16.375 1 93.31 94 GLY B N 1
ATOM 2214 C CA . GLY B 1 94 ? -10.188 -15.016 -17.141 1 93.31 94 GLY B CA 1
ATOM 2215 C C . GLY B 1 94 ? -8.758 -14.719 -17.562 1 93.31 94 GLY B C 1
ATOM 2216 O O . GLY B 1 94 ? -7.879 -15.57 -17.438 1 93.31 94 GLY B O 1
ATOM 2217 N N . GLU B 1 95 ? -8.539 -13.5 -18.016 1 94.88 95 GLU B N 1
ATOM 2218 C CA . GLU B 1 95 ? -7.195 -13.086 -18.406 1 94.88 95 GLU B CA 1
ATOM 2219 C C . GLU B 1 95 ? -6.258 -13.047 -17.203 1 94.88 95 GLU B C 1
ATOM 2221 O O . GLU B 1 95 ? -5.082 -13.391 -17.312 1 94.88 95 GLU B O 1
ATOM 2226 N N . ALA B 1 96 ? -6.809 -12.633 -16.109 1 95.38 96 ALA B N 1
ATOM 2227 C CA . ALA B 1 96 ? -6.016 -12.594 -14.875 1 95.38 96 ALA B CA 1
ATOM 2228 C C . ALA B 1 96 ? -5.527 -13.992 -14.5 1 95.38 96 ALA B C 1
ATOM 2230 O O . ALA B 1 96 ? -4.355 -14.172 -14.148 1 95.38 96 ALA B O 1
ATOM 2231 N N . LEU B 1 97 ? -6.43 -14.953 -14.633 1 93.88 97 LEU B N 1
ATOM 2232 C CA . LEU B 1 97 ? -6.098 -16.328 -14.297 1 93.88 97 LEU B CA 1
ATOM 2233 C C . LEU B 1 97 ? -5.059 -16.891 -15.273 1 93.88 97 LEU B C 1
ATOM 2235 O O . LEU B 1 97 ? -4.152 -17.625 -14.867 1 93.88 97 LEU B O 1
ATOM 2239 N N . ARG B 1 98 ? -5.203 -16.547 -16.453 1 94.5 98 ARG B N 1
ATOM 2240 C CA . ARG B 1 98 ? -4.242 -17 -17.453 1 94.5 98 ARG B CA 1
ATOM 2241 C C . ARG B 1 98 ? -2.857 -16.406 -17.203 1 94.5 98 ARG B C 1
ATOM 2243 O O . ARG B 1 98 ? -1.847 -17.109 -17.328 1 94.5 98 ARG B O 1
ATOM 2250 N N . ARG B 1 99 ? -2.785 -15.219 -16.781 1 96 99 ARG B N 1
ATOM 2251 C CA . ARG B 1 99 ? -1.528 -14.5 -16.609 1 96 99 ARG B CA 1
ATOM 2252 C C . ARG B 1 99 ? -0.821 -14.945 -15.328 1 96 99 ARG B C 1
ATOM 2254 O O . ARG B 1 99 ? 0.402 -15.094 -15.312 1 96 99 ARG B O 1
ATOM 2261 N N . PHE B 1 100 ? -1.635 -15.102 -14.297 1 97.19 100 PHE B N 1
ATOM 2262 C CA . PHE B 1 100 ? -1.012 -15.25 -12.992 1 97.19 100 PHE B CA 1
ATOM 2263 C C . PHE B 1 100 ? -1.17 -16.672 -12.469 1 97.19 100 PHE B C 1
ATOM 2265 O O . PHE B 1 100 ? -0.507 -17.062 -11.508 1 97.19 100 PHE B O 1
ATOM 2272 N N . GLY B 1 101 ? -2.012 -17.391 -13.078 1 94.94 101 GLY B N 1
ATOM 2273 C CA . GLY B 1 101 ? -2.201 -18.781 -12.648 1 94.94 101 GLY B CA 1
ATOM 2274 C C . GLY B 1 101 ? -0.976 -19.641 -12.875 1 94.94 101 GLY B C 1
ATOM 2275 O O . GLY B 1 101 ? -0.067 -19.266 -13.617 1 94.94 101 GLY B O 1
ATOM 2276 N N . LEU B 1 102 ? -1.049 -20.781 -12.227 1 94.69 102 LEU B N 1
ATOM 2277 C CA . LEU B 1 102 ? 0.057 -21.719 -12.359 1 94.69 102 LEU B CA 1
ATOM 2278 C C . LEU B 1 102 ? 0.211 -22.172 -13.812 1 94.69 102 LEU B C 1
ATOM 2280 O O . LEU B 1 102 ? -0.783 -22.375 -14.516 1 94.69 102 LEU B O 1
ATOM 2284 N N . ASN B 1 103 ? 1.409 -22.234 -14.172 1 90.62 103 ASN B N 1
ATOM 2285 C CA . ASN B 1 103 ? 1.743 -22.797 -15.477 1 90.62 103 ASN B CA 1
ATOM 2286 C C . ASN B 1 103 ? 3.068 -23.562 -15.445 1 90.62 103 ASN B C 1
ATOM 2288 O O . ASN B 1 103 ? 3.895 -23.328 -14.555 1 90.62 103 ASN B O 1
ATOM 2292 N N . THR B 1 104 ? 3.285 -24.469 -16.328 1 88.94 104 THR B N 1
ATOM 2293 C CA . THR B 1 104 ? 4.453 -25.344 -16.312 1 88.94 104 THR B CA 1
ATOM 2294 C C . THR B 1 104 ? 5.688 -24.609 -16.828 1 88.94 104 THR B C 1
ATOM 2296 O O . THR B 1 104 ? 6.812 -25.094 -16.688 1 88.94 104 THR B O 1
ATOM 2299 N N . ASP B 1 105 ? 5.578 -23.375 -17.312 1 91.62 105 ASP B N 1
ATOM 2300 C CA . ASP B 1 105 ? 6.703 -22.625 -17.844 1 91.62 105 ASP B CA 1
ATOM 2301 C C . ASP B 1 105 ? 7.43 -21.859 -16.734 1 91.62 105 ASP B C 1
ATOM 2303 O O . ASP B 1 105 ? 8.531 -21.344 -16.938 1 91.62 105 ASP B O 1
ATOM 2307 N N . CYS B 1 106 ? 6.824 -21.797 -15.617 1 94.69 106 CYS B N 1
ATOM 2308 C CA . CYS B 1 106 ? 7.402 -21.109 -14.469 1 94.69 106 CYS B CA 1
ATOM 2309 C C . CYS B 1 106 ? 7.527 -22.047 -13.273 1 94.69 106 CYS B C 1
ATOM 2311 O O . CYS B 1 106 ? 6.523 -22.547 -12.766 1 94.69 106 CYS B O 1
ATOM 2313 N N . ASP B 1 107 ? 8.734 -22.203 -12.805 1 95.75 107 ASP B N 1
ATOM 2314 C CA . ASP B 1 107 ? 8.953 -23.156 -11.719 1 95.75 107 ASP B CA 1
ATOM 2315 C C . ASP B 1 107 ? 8.969 -22.453 -10.367 1 95.75 107 ASP B C 1
ATOM 2317 O O . ASP B 1 107 ? 9.383 -23.031 -9.359 1 95.75 107 ASP B O 1
ATOM 2321 N N . GLN B 1 108 ? 8.688 -21.203 -10.375 1 96.94 108 GLN B N 1
ATOM 2322 C CA . GLN B 1 108 ? 8.531 -20.438 -9.141 1 96.94 108 GLN B CA 1
ATOM 2323 C C . GLN B 1 108 ? 7.059 -20.156 -8.844 1 96.94 108 GLN B C 1
ATOM 2325 O O . GLN B 1 108 ? 6.293 -19.828 -9.75 1 96.94 108 GLN B O 1
ATOM 2330 N N . VAL B 1 109 ? 6.73 -20.406 -7.586 1 97.25 109 VAL B N 1
ATOM 2331 C CA . VAL B 1 109 ? 5.332 -20.281 -7.188 1 97.25 109 VAL B CA 1
ATOM 2332 C C . VAL B 1 109 ? 5.23 -19.438 -5.918 1 97.25 109 VAL B C 1
ATOM 2334 O O . VAL B 1 109 ? 6.062 -19.547 -5.016 1 97.25 109 VAL B O 1
ATOM 2337 N N . VAL B 1 110 ? 4.266 -18.578 -5.887 1 97.5 110 VAL B N 1
ATOM 2338 C CA . VAL B 1 110 ? 3.904 -17.875 -4.66 1 97.5 110 VAL B CA 1
ATOM 2339 C C . VAL B 1 110 ? 2.518 -18.312 -4.199 1 97.5 110 VAL B C 1
ATOM 2341 O O . VAL B 1 110 ? 1.604 -18.469 -5.012 1 97.5 110 VAL B O 1
ATOM 2344 N N . THR B 1 111 ? 2.438 -18.609 -2.965 1 97.31 111 THR B N 1
ATOM 2345 C CA . THR B 1 111 ? 1.149 -18.969 -2.379 1 97.31 111 THR B CA 1
ATOM 2346 C C . THR B 1 111 ? 0.69 -17.891 -1.396 1 97.31 111 THR B C 1
ATOM 2348 O O . THR B 1 111 ? 1.503 -17.328 -0.66 1 97.31 111 THR B O 1
ATOM 2351 N N . VAL B 1 112 ? -0.57 -17.578 -1.428 1 97.12 112 VAL B N 1
ATOM 2352 C CA . VAL B 1 112 ? -1.165 -16.578 -0.539 1 97.12 112 VA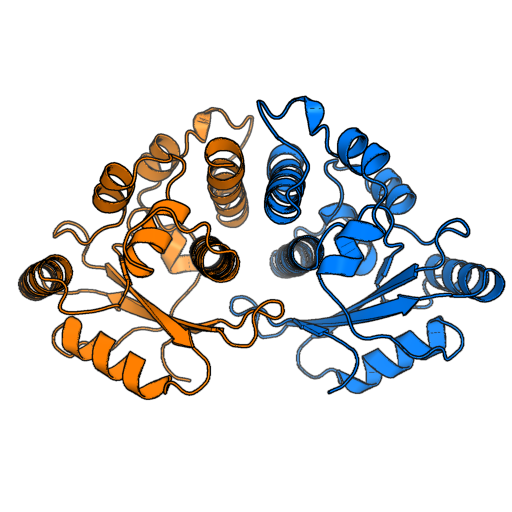L B CA 1
ATOM 2353 C C . VAL B 1 112 ? -2.355 -17.203 0.197 1 97.12 112 VAL B C 1
ATOM 2355 O O . VAL B 1 112 ? -3.252 -17.766 -0.428 1 97.12 112 VAL B O 1
ATOM 2358 N N . ALA B 1 113 ? -2.35 -17.109 1.468 1 96 113 ALA B N 1
ATOM 2359 C CA . ALA B 1 113 ? -3.492 -17.484 2.293 1 96 113 ALA B CA 1
ATOM 2360 C C . ALA B 1 113 ? -4.074 -16.281 3.016 1 96 113 ALA B C 1
ATOM 2362 O O . ALA B 1 113 ? -3.344 -15.516 3.654 1 96 113 ALA B O 1
ATOM 2363 N N . LEU B 1 114 ? -5.301 -16.016 2.832 1 95.06 114 LEU B N 1
ATOM 2364 C CA . LEU B 1 114 ? -6.016 -15.016 3.613 1 95.06 114 LEU B CA 1
ATOM 2365 C C . LEU B 1 114 ? -6.738 -15.664 4.793 1 95.06 114 LEU B C 1
ATOM 2367 O O . LEU B 1 114 ? -7.559 -16.562 4.609 1 95.06 114 LEU B O 1
ATOM 2371 N N . VAL B 1 115 ? -6.355 -15.156 5.91 1 92.5 115 VAL B N 1
ATOM 2372 C CA . VAL B 1 115 ? -6.875 -15.758 7.137 1 92.5 115 VAL B CA 1
ATOM 2373 C C . VAL B 1 115 ? -7.629 -14.711 7.949 1 92.5 115 VAL B C 1
ATOM 2375 O O . VAL B 1 115 ? -7.203 -13.555 8.023 1 92.5 115 VAL B O 1
ATOM 2378 N N . ARG 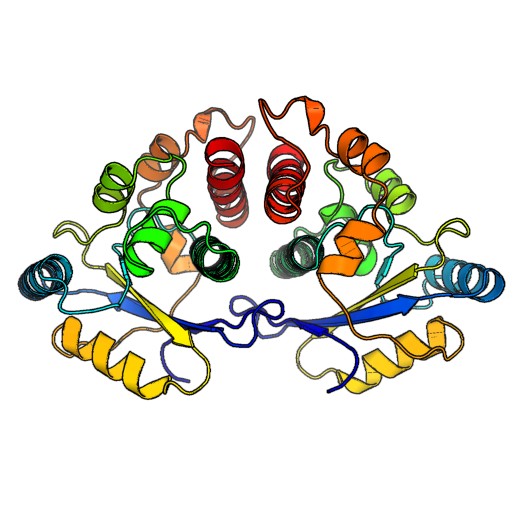B 1 116 ? -8.734 -15.102 8.453 1 88.81 116 ARG B N 1
ATOM 2379 C CA . ARG B 1 116 ? -9.484 -14.227 9.352 1 88.81 116 ARG B CA 1
ATOM 2380 C C . ARG B 1 116 ? -9.156 -14.531 10.812 1 88.81 116 ARG B C 1
ATOM 2382 O O . ARG B 1 116 ? -8.594 -15.594 11.117 1 88.81 116 ARG B O 1
ATOM 2389 N N . GLU B 1 117 ? -9.414 -13.516 11.539 1 81.06 117 GLU B N 1
ATOM 2390 C CA . GLU B 1 117 ? -9.133 -13.633 12.969 1 81.06 117 GLU B CA 1
ATOM 2391 C C . GLU B 1 117 ? -9.648 -14.961 13.516 1 81.06 117 GLU B C 1
ATOM 2393 O O . GLU B 1 117 ? -10.766 -15.383 13.211 1 81.06 117 GLU B O 1
ATOM 2398 N N . GLY B 1 118 ? -8.82 -15.695 14.219 1 76.88 118 GLY B N 1
ATOM 2399 C CA . GLY B 1 118 ? -9.18 -16.969 14.828 1 76.88 118 GLY B CA 1
ATOM 2400 C C . GLY B 1 118 ? -8.562 -18.156 14.117 1 76.88 118 GLY B C 1
ATOM 2401 O O . GLY B 1 118 ? -8.391 -19.219 14.711 1 76.88 118 GLY B O 1
ATOM 2402 N N . ASP B 1 119 ? -8.32 -17.938 12.812 1 78.38 119 ASP B N 1
ATOM 2403 C CA . ASP B 1 119 ? -7.715 -19.031 12.062 1 78.38 119 ASP B CA 1
ATOM 2404 C C . ASP B 1 119 ? -6.207 -19.094 12.297 1 78.38 119 ASP B C 1
ATOM 2406 O O . ASP B 1 119 ? -5.562 -18.062 12.508 1 78.38 119 ASP B O 1
ATOM 2410 N N . SER B 1 120 ? -5.645 -20.219 12.336 1 81.94 120 SER B N 1
ATOM 2411 C CA . SER B 1 120 ? -4.23 -20.422 12.633 1 81.94 120 SER B CA 1
ATOM 2412 C C . SER B 1 120 ? -3.367 -20.156 11.406 1 81.94 120 SER B C 1
ATOM 2414 O O . SER B 1 120 ? -3.568 -20.766 10.352 1 81.94 120 SER B O 1
ATOM 2416 N N . VAL B 1 121 ? -2.412 -19.297 11.57 1 79.56 121 VAL B N 1
ATOM 2417 C CA . VAL B 1 121 ? -1.422 -19 10.539 1 79.56 121 VAL B CA 1
ATOM 2418 C C . VAL B 1 121 ? -0.589 -20.25 10.242 1 79.56 121 VAL B C 1
ATOM 2420 O O . VAL B 1 121 ? -0.279 -20.531 9.086 1 79.56 121 VAL B O 1
ATOM 2423 N N . ASP B 1 122 ? -0.307 -21.047 11.203 1 81.44 122 ASP B N 1
ATOM 2424 C CA . ASP B 1 122 ? 0.508 -22.25 11.062 1 81.44 122 ASP B CA 1
ATOM 2425 C C . ASP B 1 122 ? -0.205 -23.297 10.211 1 81.44 122 ASP B C 1
ATOM 2427 O O . ASP B 1 122 ? 0.43 -24 9.422 1 81.44 122 ASP B O 1
ATOM 2431 N N . ASP B 1 123 ? -1.438 -23.375 10.375 1 86.94 123 ASP B N 1
ATOM 2432 C CA . ASP B 1 123 ? -2.229 -24.312 9.578 1 86.94 123 ASP B CA 1
ATOM 2433 C C . ASP B 1 123 ? -2.168 -23.953 8.094 1 86.94 123 ASP B C 1
ATOM 2435 O O . ASP B 1 123 ? -2.127 -24.844 7.242 1 86.94 123 ASP B O 1
ATOM 2439 N N . GLN B 1 124 ? -2.094 -22.672 7.855 1 86.81 124 GLN B N 1
ATOM 2440 C CA . GLN B 1 124 ? -2.053 -22.219 6.465 1 86.81 124 GLN B CA 1
ATOM 2441 C C . GLN B 1 124 ? -0.726 -22.594 5.809 1 86.81 124 GLN B C 1
ATOM 2443 O O . GLN B 1 124 ? -0.697 -23.016 4.652 1 86.81 124 GLN B O 1
ATOM 2448 N N . TYR B 1 125 ? 0.282 -22.516 6.547 1 85.12 125 TYR B N 1
ATOM 2449 C CA . TYR B 1 125 ? 1.604 -22.875 6.039 1 85.12 125 TYR B CA 1
ATOM 2450 C C . TYR B 1 125 ? 1.668 -24.344 5.656 1 85.12 125 TYR B C 1
ATOM 2452 O O . TYR B 1 125 ? 2.23 -24.703 4.617 1 85.12 125 TYR B O 1
ATOM 2460 N N . GLN B 1 126 ? 1.181 -25.156 6.465 1 88.06 126 GLN B N 1
ATOM 2461 C CA . GLN B 1 126 ? 1.167 -26.594 6.184 1 88.06 126 GLN B CA 1
ATOM 2462 C C . GLN B 1 126 ? 0.365 -26.891 4.922 1 88.06 126 GLN B C 1
ATOM 2464 O O . GLN B 1 126 ? 0.766 -27.734 4.117 1 88.06 126 GLN B O 1
ATOM 2469 N N . LYS B 1 127 ? -0.692 -26.219 4.789 1 92.19 127 LYS B N 1
ATOM 2470 C CA . LYS B 1 127 ? -1.528 -26.406 3.605 1 92.19 127 LYS B CA 1
ATOM 2471 C C . LYS B 1 127 ? -0.782 -26 2.336 1 92.19 127 LYS B C 1
ATOM 2473 O O . LYS B 1 127 ? -0.914 -26.656 1.3 1 92.19 127 LYS B O 1
ATOM 2478 N N . MET B 1 128 ? -0.005 -24.984 2.42 1 93.62 128 MET B N 1
ATOM 2479 C CA . MET B 1 128 ? 0.777 -24.516 1.281 1 93.62 128 MET B CA 1
ATOM 2480 C C . MET B 1 128 ? 1.81 -25.562 0.86 1 93.62 128 MET B C 1
ATOM 2482 O O . MET B 1 128 ? 1.92 -25.891 -0.322 1 93.62 128 MET B O 1
ATOM 2486 N N . ALA B 1 129 ? 2.465 -26.047 1.861 1 91.5 129 ALA B N 1
ATOM 2487 C CA . ALA B 1 129 ? 3.494 -27.047 1.585 1 91.5 129 ALA B CA 1
ATOM 2488 C C . ALA B 1 129 ? 2.879 -28.328 1.015 1 91.5 129 ALA B C 1
ATOM 2490 O O . ALA B 1 129 ? 3.406 -28.906 0.063 1 91.5 129 ALA B O 1
ATOM 2491 N N . GLU B 1 130 ? 1.823 -28.688 1.549 1 93.69 130 GLU B N 1
ATOM 2492 C CA . GLU B 1 130 ? 1.148 -29.891 1.094 1 93.69 130 GLU B CA 1
ATOM 2493 C C . GLU B 1 130 ? 0.67 -29.75 -0.348 1 93.69 130 GLU B C 1
ATOM 2495 O O . GLU B 1 130 ? 0.783 -30.688 -1.14 1 93.69 130 GLU B O 1
ATOM 2500 N N . LEU B 1 131 ? 0.126 -28.625 -0.672 1 95.62 131 LEU B N 1
ATOM 2501 C CA . LEU B 1 131 ? -0.371 -28.375 -2.02 1 95.62 131 LEU B CA 1
ATOM 2502 C C . LEU B 1 131 ? 0.755 -28.469 -3.043 1 95.62 131 LEU B C 1
ATOM 2504 O O . LEU B 1 131 ? 0.525 -28.875 -4.188 1 95.62 131 LEU B O 1
ATOM 2508 N N . LEU B 1 132 ? 1.954 -28.125 -2.549 1 96.06 132 LEU B N 1
ATOM 2509 C CA . LEU B 1 132 ? 3.09 -28.125 -3.465 1 96.06 132 LEU B CA 1
ATOM 2510 C C . LEU B 1 132 ? 4.012 -29.312 -3.195 1 96.06 132 LEU B C 1
ATOM 2512 O O . LEU B 1 132 ? 5.234 -29.172 -3.236 1 96.06 132 LEU B O 1
ATOM 2516 N N . GLY B 1 133 ? 3.48 -30.422 -2.838 1 93.94 133 GLY B N 1
ATOM 2517 C CA . GLY B 1 133 ? 4.188 -31.688 -2.762 1 93.94 133 GLY B CA 1
ATOM 2518 C C . GLY B 1 133 ? 5.129 -31.781 -1.574 1 93.94 133 GLY B C 1
ATOM 2519 O O . GLY B 1 133 ? 6.121 -32.5 -1.614 1 93.94 133 GLY B O 1
ATOM 2520 N N . GLY B 1 134 ? 4.961 -30.953 -0.65 1 94.44 134 GLY B N 1
ATOM 2521 C CA . GLY B 1 134 ? 5.797 -31 0.539 1 94.44 134 GLY B CA 1
ATOM 2522 C C . GLY B 1 134 ? 7.047 -30.156 0.426 1 94.44 134 GLY B C 1
ATOM 2523 O O . GLY B 1 134 ? 7.914 -30.203 1.301 1 94.44 134 GLY B O 1
ATOM 2524 N N . LEU B 1 135 ? 7.148 -29.406 -0.593 1 94.25 135 LEU B N 1
ATOM 2525 C CA . LEU B 1 135 ? 8.289 -28.516 -0.759 1 94.25 135 LEU B CA 1
ATOM 2526 C C . LEU B 1 135 ? 8.328 -27.469 0.349 1 94.25 135 LEU B C 1
ATOM 2528 O O . LEU B 1 135 ? 7.285 -27.094 0.893 1 94.25 135 LEU B O 1
ATOM 2532 N N . GLN B 1 136 ? 9.547 -27.047 0.636 1 92.81 136 GLN B N 1
ATOM 2533 C CA . GLN B 1 136 ? 9.711 -26 1.633 1 92.81 136 GLN B CA 1
ATOM 2534 C C . GLN B 1 136 ? 9.836 -24.625 0.973 1 92.81 136 GLN B C 1
ATOM 2536 O O . GLN B 1 136 ? 10.5 -24.484 -0.057 1 92.81 136 GLN B O 1
ATOM 2541 N N . PRO B 1 137 ? 9.148 -23.719 1.541 1 94.62 137 PRO B N 1
ATOM 2542 C CA . PRO B 1 137 ? 9.273 -22.375 0.986 1 94.62 137 PRO B CA 1
ATOM 2543 C C . PRO B 1 137 ? 10.672 -21.797 1.159 1 94.62 137 PRO B C 1
ATOM 2545 O O . PRO B 1 137 ? 11.445 -22.266 1.995 1 94.62 137 PRO B O 1
ATOM 2548 N N . VAL B 1 138 ? 10.992 -20.844 0.355 1 94.31 138 VAL B N 1
ATOM 2549 C CA . VAL B 1 138 ? 12.266 -20.141 0.428 1 94.31 138 VAL B CA 1
ATOM 2550 C C . VAL B 1 138 ? 12.047 -18.719 0.95 1 94.31 138 VAL B C 1
ATOM 2552 O O . VAL B 1 138 ? 10.922 -18.219 0.947 1 94.31 138 VAL B O 1
ATOM 2555 N N . GLU B 1 139 ? 13.102 -18.188 1.403 1 92.81 139 GLU B N 1
ATOM 2556 C CA . GLU B 1 139 ? 13.031 -16.797 1.841 1 92.81 139 GLU B CA 1
ATOM 2557 C C . GLU B 1 139 ? 12.688 -15.867 0.676 1 92.81 139 GLU B C 1
ATOM 2559 O O . GLU B 1 139 ? 13.203 -16.047 -0.431 1 92.81 139 GLU B O 1
ATOM 2564 N N . ILE B 1 140 ? 11.836 -14.938 0.941 1 92.44 140 ILE B N 1
ATOM 2565 C CA . ILE B 1 140 ? 11.461 -13.953 -0.07 1 92.44 140 ILE B CA 1
ATOM 2566 C C . ILE B 1 140 ? 12.484 -12.82 -0.088 1 92.44 140 ILE B C 1
ATOM 2568 O O . ILE B 1 140 ? 12.664 -12.117 0.912 1 92.44 140 ILE B O 1
ATOM 2572 N N . VAL B 1 141 ? 13.148 -12.766 -1.193 1 90.06 141 VAL B N 1
ATOM 2573 C CA . VAL B 1 141 ? 14.141 -11.719 -1.416 1 90.06 141 VAL B CA 1
ATOM 2574 C C . VAL B 1 141 ? 13.633 -10.742 -2.475 1 90.06 141 VAL B C 1
ATOM 2576 O O . VAL B 1 141 ? 13.344 -11.141 -3.605 1 90.06 141 VAL B O 1
ATOM 2579 N N . GLU B 1 142 ? 13.578 -9.477 -2.104 1 89.31 142 GLU B N 1
ATOM 2580 C CA . GLU B 1 142 ? 12.961 -8.453 -2.943 1 89.31 142 GLU B CA 1
ATOM 2581 C C . GLU B 1 142 ? 13.617 -8.398 -4.32 1 89.31 142 GLU B C 1
ATOM 2583 O O . GLU B 1 142 ? 12.93 -8.312 -5.34 1 89.31 142 GLU B O 1
ATOM 2588 N N . SER B 1 143 ? 14.969 -8.469 -4.414 1 89.75 143 SER B N 1
ATOM 2589 C CA . SER B 1 143 ? 15.695 -8.344 -5.672 1 89.75 143 SER B CA 1
ATOM 2590 C C . SER B 1 143 ? 15.398 -9.523 -6.594 1 89.75 143 SER B C 1
ATOM 2592 O O . SER B 1 143 ? 15.547 -9.414 -7.816 1 89.75 143 SER B O 1
ATOM 2594 N N . GLU B 1 144 ? 14.969 -10.648 -5.996 1 91.62 144 GLU B N 1
ATOM 2595 C CA . GLU B 1 144 ? 14.727 -11.844 -6.793 1 91.62 144 GLU B CA 1
ATOM 2596 C C . GLU B 1 144 ? 13.438 -11.719 -7.605 1 91.62 144 GLU B C 1
ATOM 2598 O O . GLU B 1 144 ? 13.312 -12.312 -8.68 1 91.62 144 GLU B O 1
ATOM 2603 N N . TRP B 1 145 ? 12.469 -10.883 -7.082 1 92.69 145 TRP B N 1
ATOM 2604 C CA . TRP B 1 145 ? 11.273 -10.602 -7.871 1 92.69 145 TRP B CA 1
ATOM 2605 C C . TRP B 1 145 ? 11.648 -9.977 -9.211 1 92.69 145 TRP B C 1
ATOM 2607 O O . TRP B 1 145 ? 11.172 -10.422 -10.266 1 92.69 145 TRP B O 1
ATOM 2617 N N . TRP B 1 146 ? 12.5 -9.086 -9.109 1 90.5 146 TRP B N 1
ATOM 2618 C CA . TRP B 1 146 ? 12.898 -8.273 -10.258 1 90.5 146 TRP B CA 1
ATOM 2619 C C . TRP B 1 146 ? 13.68 -9.102 -11.266 1 90.5 146 TRP B C 1
ATOM 2621 O O . TRP B 1 146 ? 13.43 -9.023 -12.469 1 90.5 146 TRP B O 1
ATOM 2631 N N . SER B 1 147 ? 14.555 -9.883 -10.797 1 92.19 147 SER B N 1
ATOM 2632 C CA . SER B 1 147 ? 15.43 -10.641 -11.68 1 92.19 147 SER B CA 1
ATOM 2633 C C . SER B 1 147 ? 14.68 -11.773 -12.375 1 92.19 147 SER B C 1
ATOM 2635 O O . SER B 1 147 ? 15.055 -12.195 -13.469 1 92.19 147 SER B O 1
ATOM 2637 N N . HIS B 1 148 ? 13.602 -12.25 -11.828 1 93.06 148 HIS B N 1
ATOM 2638 C CA . HIS B 1 148 ? 12.891 -13.406 -12.367 1 93.06 148 HIS B CA 1
ATOM 2639 C C . HIS B 1 148 ? 11.734 -12.984 -13.258 1 93.06 148 HIS B C 1
ATOM 2641 O O . HIS B 1 148 ? 11.25 -13.773 -14.07 1 93.06 148 HIS B O 1
ATOM 2647 N N . ALA B 1 149 ? 11.289 -11.805 -13.094 1 95.19 149 ALA B N 1
ATOM 2648 C CA . ALA B 1 149 ? 10.125 -11.328 -13.836 1 95.19 149 ALA B CA 1
ATOM 2649 C C . ALA B 1 149 ? 10.438 -11.188 -15.32 1 95.19 149 ALA B C 1
ATOM 2651 O O . ALA B 1 149 ? 11.547 -10.812 -15.695 1 95.19 149 ALA B O 1
ATOM 2652 N N . ASP B 1 150 ? 9.539 -11.578 -16.172 1 95.06 150 ASP B N 1
ATOM 2653 C CA . ASP B 1 150 ? 9.617 -11.32 -17.609 1 95.06 150 ASP B CA 1
ATOM 2654 C C . ASP B 1 150 ? 9.242 -9.883 -17.922 1 95.06 150 ASP B C 1
ATOM 2656 O O . ASP B 1 150 ? 8.07 -9.578 -18.172 1 95.06 150 ASP B O 1
ATOM 2660 N N . MET B 1 151 ? 10.219 -9.031 -18.047 1 93.19 151 MET B N 1
ATOM 2661 C CA . MET B 1 151 ? 9.992 -7.59 -18.141 1 93.19 151 MET B CA 1
ATOM 2662 C C . MET B 1 151 ? 9.352 -7.223 -19.469 1 93.19 151 MET B C 1
ATOM 2664 O O . MET B 1 151 ? 8.594 -6.25 -19.547 1 93.19 151 MET B O 1
ATOM 2668 N N . LYS B 1 152 ? 9.633 -8.023 -20.469 1 93 152 LYS B N 1
ATOM 2669 C CA . LYS B 1 152 ? 8.953 -7.793 -21.75 1 93 152 LYS B CA 1
ATOM 2670 C C . LYS B 1 152 ? 7.445 -7.992 -21.594 1 93 152 LYS B C 1
ATOM 2672 O O . LYS B 1 152 ? 6.66 -7.156 -22.062 1 93 152 LYS B O 1
ATOM 2677 N N . LYS B 1 153 ? 7.055 -9.008 -20.969 1 95.19 153 LYS B N 1
ATOM 2678 C CA . LYS B 1 153 ? 5.641 -9.297 -20.75 1 95.19 153 LYS B CA 1
ATOM 2679 C C . LYS B 1 153 ? 5.016 -8.289 -19.797 1 95.19 153 LYS B C 1
ATOM 2681 O O . LYS B 1 153 ? 3.883 -7.852 -20 1 95.19 153 LYS B O 1
ATOM 2686 N N . VAL B 1 154 ? 5.734 -7.895 -18.734 1 95.19 154 VAL B N 1
ATOM 2687 C CA . VAL B 1 154 ? 5.25 -6.922 -17.75 1 95.19 154 VAL B CA 1
ATOM 2688 C C . VAL B 1 154 ? 4.922 -5.605 -18.469 1 95.19 154 VAL B C 1
ATOM 2690 O O . VAL B 1 154 ? 3.832 -5.055 -18.281 1 95.19 154 VAL B O 1
ATOM 2693 N N . ARG B 1 155 ? 5.809 -5.188 -19.312 1 92.75 155 ARG B N 1
ATOM 2694 C CA . ARG B 1 155 ? 5.613 -3.924 -20.016 1 92.75 155 ARG B CA 1
ATOM 2695 C C . ARG B 1 155 ? 4.41 -4.004 -20.953 1 92.75 155 ARG B C 1
ATOM 2697 O O . ARG B 1 155 ? 3.646 -3.043 -21.078 1 92.75 155 ARG B O 1
ATOM 2704 N N . LYS B 1 156 ? 4.273 -5.082 -21.547 1 93.44 156 LYS B N 1
ATOM 2705 C CA . LYS B 1 156 ? 3.18 -5.273 -22.484 1 93.44 156 LYS B CA 1
ATOM 2706 C C . LYS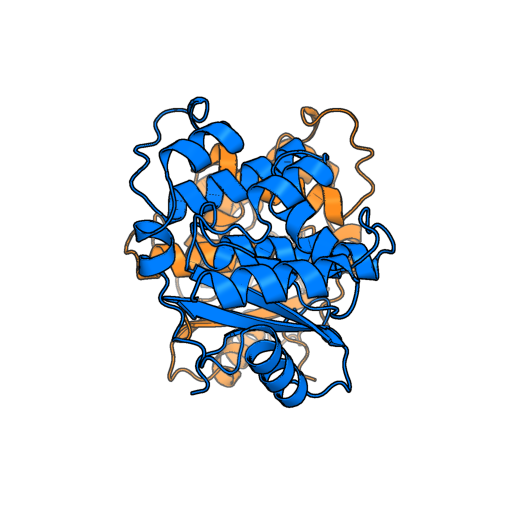 B 1 156 ? 1.833 -5.336 -21.781 1 93.44 156 LYS B C 1
ATOM 2708 O O . LYS B 1 156 ? 0.892 -4.633 -22.156 1 93.44 156 LYS B O 1
ATOM 2713 N N . VAL B 1 157 ? 1.745 -6.098 -20.781 1 95 157 VAL B N 1
ATOM 2714 C CA . VAL B 1 157 ? 0.491 -6.344 -20.078 1 95 157 VAL B CA 1
ATOM 2715 C C . VAL B 1 157 ? 0.018 -5.062 -19.406 1 95 157 VAL B C 1
ATOM 2717 O O . VAL B 1 157 ? -1.167 -4.723 -19.469 1 95 157 VAL B O 1
ATOM 2720 N N . TYR B 1 158 ? 0.948 -4.336 -18.812 1 93.94 158 TYR B N 1
ATOM 2721 C CA . TYR B 1 158 ? 0.568 -3.16 -18.031 1 93.94 158 TYR B CA 1
ATOM 2722 C C . TYR B 1 158 ? 0.693 -1.894 -18.875 1 93.94 158 TYR B C 1
ATOM 2724 O O . TYR B 1 158 ? 0.45 -0.789 -18.375 1 93.94 158 TYR B O 1
ATOM 2732 N N . LYS B 1 159 ? 1.073 -2.029 -20.141 1 89.88 159 LYS B N 1
ATOM 2733 C CA . LYS B 1 159 ? 1.166 -0.928 -21.094 1 89.88 159 LYS B CA 1
ATOM 2734 C C . LYS B 1 159 ? 2.062 0.187 -20.562 1 89.88 159 LYS B C 1
ATOM 2736 O O . LYS B 1 159 ? 1.676 1.357 -20.578 1 89.88 159 LYS B O 1
ATOM 2741 N N . LEU B 1 160 ? 3.199 -0.197 -20.141 1 86.38 160 LEU B N 1
ATOM 2742 C CA . LEU B 1 160 ? 4.102 0.762 -19.516 1 86.38 160 LEU B CA 1
ATOM 2743 C C . LEU B 1 160 ? 4.863 1.561 -20.562 1 86.38 160 LEU B C 1
ATOM 2745 O O . LEU B 1 160 ? 5.527 2.547 -20.25 1 86.38 160 LEU B O 1
ATOM 2749 N N . ASN B 1 161 ? 4.848 1.149 -21.703 1 71.94 161 ASN B N 1
ATOM 2750 C CA . ASN B 1 161 ? 5.551 1.847 -22.766 1 71.94 161 ASN B CA 1
ATOM 2751 C C . ASN B 1 161 ? 5.02 3.264 -22.953 1 71.94 161 ASN B C 1
ATOM 2753 O O . ASN B 1 161 ? 5.742 4.145 -23.422 1 71.94 161 ASN B O 1
ATOM 2757 N N . ASP B 1 162 ? 3.896 3.465 -22.578 1 61.62 162 ASP B N 1
ATOM 2758 C CA . ASP B 1 162 ? 3.301 4.789 -22.719 1 61.62 162 ASP B CA 1
ATOM 2759 C C . ASP B 1 162 ? 3.727 5.707 -21.578 1 61.62 162 ASP B C 1
ATOM 2761 O O . ASP B 1 162 ? 3.518 6.922 -21.641 1 61.62 162 ASP B O 1
ATOM 2765 N N . ALA B 1 163 ? 4.156 5.102 -20.625 1 56.16 163 ALA B N 1
ATOM 2766 C CA . ALA B 1 163 ? 4.59 5.914 -19.484 1 56.16 163 ALA B CA 1
ATOM 2767 C C . ALA B 1 163 ? 5.926 6.598 -19.781 1 56.16 163 ALA B C 1
ATOM 2769 O O . ALA B 1 163 ? 6.883 5.945 -20.203 1 56.16 163 ALA B O 1
ATOM 2770 N N . VAL B 1 164 ? 6.098 7.887 -20.219 1 49.97 164 VAL B N 1
ATOM 2771 C CA . VAL B 1 164 ? 7.113 8.812 -20.703 1 49.97 164 VAL B CA 1
ATOM 2772 C C . VAL B 1 164 ? 8.352 8.734 -19.812 1 49.97 164 VAL B C 1
ATOM 2774 O O . VAL B 1 164 ? 8.258 8.852 -18.594 1 49.97 164 VAL B O 1
ATOM 2777 N N . GLY B 1 165 ? 9.656 8.422 -20.469 1 49.28 165 GLY B N 1
ATOM 2778 C CA . GLY B 1 165 ? 10.992 8.68 -19.953 1 49.28 165 GLY B CA 1
ATOM 2779 C C . GLY B 1 165 ? 11.516 7.57 -19.062 1 49.28 165 GLY B C 1
ATOM 2780 O O . GLY B 1 165 ? 12.5 7.758 -18.344 1 49.28 165 GLY B O 1
ATOM 2781 N N . LEU B 1 166 ? 10.82 6.672 -18.812 1 52.28 166 LEU B N 1
ATOM 2782 C CA . LEU B 1 166 ? 11.203 5.793 -17.719 1 52.28 166 LEU B CA 1
ATOM 2783 C C . LEU B 1 166 ? 12.352 4.875 -18.125 1 52.28 166 LEU B C 1
ATOM 2785 O O . LEU B 1 166 ? 12.336 4.312 -19.219 1 52.28 166 LEU B O 1
ATOM 2789 N N . ASP B 1 167 ? 13.398 5.227 -17.828 1 52.03 167 ASP B N 1
ATOM 2790 C CA . ASP B 1 167 ? 14.438 4.203 -17.703 1 52.03 167 ASP B CA 1
ATOM 2791 C C . ASP B 1 167 ? 14 3.086 -16.766 1 52.03 167 ASP B C 1
ATOM 2793 O O . ASP B 1 167 ? 13.828 3.311 -15.562 1 52.03 167 ASP B O 1
ATOM 2797 N N . TYR B 1 168 ? 13.312 2.072 -17.266 1 54.94 168 TYR B N 1
ATOM 2798 C CA . TYR B 1 168 ? 12.688 0.85 -16.766 1 54.94 168 TYR B CA 1
ATOM 2799 C C . TYR B 1 168 ? 13.617 0.122 -15.797 1 54.94 168 TYR B C 1
ATOM 2801 O O . TYR B 1 168 ? 13.211 -0.835 -15.141 1 54.94 168 TYR B O 1
ATOM 2809 N N . ASP B 1 169 ? 14.688 0.699 -15.469 1 61.41 169 ASP B N 1
ATOM 2810 C CA . ASP B 1 169 ? 15.578 -0.168 -14.703 1 61.41 169 ASP B CA 1
ATOM 2811 C C . ASP B 1 169 ? 15.461 0.12 -13.203 1 61.41 169 ASP B C 1
ATOM 2813 O O . ASP B 1 169 ? 16.422 -0.092 -12.453 1 61.41 169 ASP B O 1
ATOM 2817 N N . ASP B 1 170 ? 14.336 0.45 -12.898 1 83.75 170 ASP B N 1
ATOM 2818 C CA . ASP B 1 170 ? 14.133 0.746 -11.484 1 83.75 170 ASP B CA 1
ATOM 2819 C C . ASP B 1 170 ? 12.906 0.014 -10.938 1 83.75 170 ASP B C 1
ATOM 2821 O O . ASP B 1 170 ? 11.773 0.361 -11.273 1 83.75 170 ASP B O 1
ATOM 2825 N N . GLN B 1 171 ? 13.258 -1.064 -10.211 1 88.81 171 GLN B N 1
ATOM 2826 C CA . GLN B 1 171 ? 12.219 -1.931 -9.664 1 88.81 171 GLN B CA 1
ATOM 2827 C C . GLN B 1 171 ? 11.141 -1.115 -8.953 1 88.81 171 GLN B C 1
ATOM 2829 O O . GLN B 1 171 ? 9.945 -1.382 -9.109 1 88.81 171 GLN B O 1
ATOM 2834 N N . LYS B 1 172 ? 11.625 -0.17 -8.25 1 87.19 172 LYS B N 1
ATOM 2835 C CA . LYS B 1 172 ? 10.688 0.661 -7.508 1 87.19 172 LYS B CA 1
ATOM 2836 C C . LYS B 1 172 ? 9.75 1.409 -8.445 1 87.19 172 LYS B C 1
ATOM 2838 O O . LYS B 1 172 ? 8.539 1.451 -8.219 1 87.19 172 LYS B O 1
ATOM 2843 N N . LYS B 1 173 ? 10.305 2.01 -9.492 1 86.62 173 LYS B N 1
ATOM 2844 C CA . LYS B 1 173 ? 9.516 2.768 -10.453 1 86.62 173 LYS B CA 1
ATOM 2845 C C . LYS B 1 173 ? 8.539 1.86 -11.195 1 86.62 173 LYS B C 1
ATOM 2847 O O . LYS B 1 173 ? 7.367 2.203 -11.359 1 86.62 173 LYS B O 1
ATOM 2852 N N . VAL B 1 174 ? 9.008 0.741 -11.625 1 90.69 174 VAL B N 1
ATOM 2853 C CA . VAL B 1 174 ? 8.148 -0.189 -12.352 1 90.69 174 VAL B CA 1
ATOM 2854 C C . VAL B 1 174 ? 7.027 -0.681 -11.438 1 90.69 174 VAL B C 1
ATOM 2856 O O . VAL B 1 174 ? 5.879 -0.808 -11.875 1 90.69 174 VAL B O 1
ATOM 2859 N N . THR B 1 175 ? 7.387 -0.962 -10.172 1 92.62 175 THR B N 1
ATOM 2860 C CA . THR B 1 175 ? 6.375 -1.371 -9.195 1 92.62 175 THR B CA 1
ATOM 2861 C C . THR B 1 175 ? 5.262 -0.331 -9.102 1 92.62 175 THR B C 1
ATOM 2863 O O . THR B 1 175 ? 4.082 -0.672 -9.164 1 92.62 175 THR B O 1
ATOM 2866 N N . ASP B 1 176 ? 5.645 0.923 -9.016 1 89.69 176 ASP B N 1
ATOM 2867 C CA . ASP B 1 176 ? 4.684 2.02 -8.922 1 89.69 176 ASP B CA 1
ATOM 2868 C C . ASP B 1 176 ? 3.799 2.086 -10.164 1 89.69 176 ASP B C 1
ATOM 2870 O O . ASP B 1 176 ? 2.584 2.264 -10.055 1 89.69 176 ASP B O 1
ATOM 2874 N N . LEU B 1 177 ? 4.387 1.933 -11.273 1 89.56 177 LEU B N 1
ATOM 2875 C CA . LEU B 1 177 ? 3.652 2.018 -12.531 1 89.56 177 LEU B CA 1
ATOM 2876 C C . LEU B 1 177 ? 2.676 0.854 -12.672 1 89.56 177 LEU B C 1
ATOM 2878 O O . LEU B 1 177 ? 1.549 1.037 -13.133 1 89.56 177 LEU B O 1
ATOM 2882 N N . VAL B 1 178 ? 3.117 -0.304 -12.281 1 93.94 178 VAL B N 1
ATOM 2883 C CA . VAL B 1 178 ? 2.268 -1.488 -12.352 1 93.94 178 VAL B CA 1
ATOM 2884 C C . VAL B 1 178 ? 1.051 -1.304 -11.445 1 93.94 178 VAL B C 1
ATOM 2886 O O . VAL B 1 178 ? -0.085 -1.535 -11.867 1 93.94 178 VAL B O 1
ATOM 2889 N N . ILE B 1 179 ? 1.301 -0.867 -10.234 1 93.25 179 ILE B N 1
ATOM 2890 C CA . ILE B 1 179 ? 0.215 -0.63 -9.289 1 93.25 179 ILE B CA 1
ATOM 2891 C C . ILE B 1 179 ? -0.681 0.494 -9.805 1 93.25 179 ILE B C 1
ATOM 2893 O O . ILE B 1 179 ? -1.909 0.387 -9.766 1 93.25 179 ILE B O 1
ATOM 2897 N N . GLY B 1 180 ? -0.085 1.544 -10.336 1 89.56 180 GLY B N 1
ATOM 2898 C CA . GLY B 1 180 ? -0.843 2.637 -10.922 1 89.56 180 GLY B CA 1
ATOM 2899 C C . GLY B 1 180 ? -1.734 2.195 -12.07 1 89.56 180 GLY B C 1
ATOM 2900 O O . GLY B 1 180 ? -2.885 2.625 -12.164 1 89.56 180 GLY B O 1
ATOM 2901 N N . ALA B 1 181 ? -1.193 1.364 -12.922 1 90.38 181 ALA B N 1
ATOM 2902 C CA . ALA B 1 181 ? -1.968 0.832 -14.039 1 90.38 181 ALA B CA 1
ATOM 2903 C C . ALA B 1 181 ? -3.197 0.076 -13.547 1 90.38 181 ALA B C 1
ATOM 2905 O O . ALA B 1 181 ? -4.293 0.235 -14.094 1 90.38 181 ALA B O 1
ATOM 2906 N N . CYS B 1 182 ? -3.021 -0.704 -12.453 1 92.38 182 CYS B N 1
ATOM 2907 C CA . CYS B 1 182 ? -4.148 -1.446 -11.906 1 92.38 182 CYS B CA 1
ATOM 2908 C C . CYS B 1 182 ? -5.199 -0.5 -11.336 1 92.38 182 CYS B C 1
ATOM 2910 O O . CYS B 1 182 ? -6.398 -0.695 -11.555 1 92.38 182 CYS B O 1
ATOM 2912 N N . ILE B 1 183 ? -4.719 0.496 -10.68 1 87.88 183 ILE B N 1
ATOM 2913 C CA . ILE B 1 183 ? -5.625 1.452 -10.055 1 87.88 183 ILE B CA 1
ATOM 2914 C C . ILE B 1 183 ? -6.395 2.215 -11.133 1 87.88 183 ILE B C 1
ATOM 2916 O O . ILE B 1 183 ? -7.625 2.312 -11.07 1 87.88 183 ILE B O 1
ATOM 2920 N N . MET B 1 184 ? -5.75 2.66 -12.125 1 83.19 184 MET B N 1
ATOM 2921 C CA . MET B 1 184 ? -6.34 3.568 -13.102 1 83.19 184 MET B CA 1
ATOM 2922 C C . MET B 1 184 ? -7.25 2.814 -14.07 1 83.19 184 MET B C 1
ATOM 2924 O O . MET B 1 184 ? -8.258 3.352 -14.523 1 83.19 184 MET B O 1
ATOM 2928 N N . ARG B 1 185 ? -6.898 1.671 -14.25 1 81.5 185 ARG B N 1
ATOM 2929 C CA . ARG B 1 185 ? -7.621 0.962 -15.297 1 81.5 185 ARG B CA 1
ATOM 2930 C C . ARG B 1 185 ? -8.742 0.108 -14.719 1 81.5 185 ARG B C 1
ATOM 2932 O O . ARG B 1 185 ? -9.617 -0.36 -15.445 1 81.5 185 ARG B O 1
ATOM 2939 N N . THR B 1 186 ? -8.695 -0.192 -13.484 1 71.38 186 THR B N 1
ATOM 2940 C CA . THR B 1 186 ? -9.734 -1.043 -12.922 1 71.38 186 THR B CA 1
ATOM 2941 C C . THR B 1 186 ? -10.617 -0.251 -11.961 1 71.38 186 THR B C 1
ATOM 2943 O O . THR B 1 186 ? -11.523 -0.812 -11.336 1 71.38 186 THR B O 1
ATOM 2946 N N . ALA B 1 187 ? -10.305 0.98 -11.695 1 61.28 187 ALA B N 1
ATOM 2947 C CA . ALA B 1 187 ? -11.133 1.817 -10.828 1 61.28 187 ALA B CA 1
ATOM 2948 C C . ALA B 1 187 ? -12.516 2.041 -11.438 1 61.28 187 ALA B C 1
ATOM 2950 O O . ALA B 1 187 ? -12.68 1.991 -12.656 1 61.28 187 ALA B O 1
#

pLDDT: mean 90.13, std 9.76, range [49.28, 97.56]